Protein AF-A0A074VFG1-F1 (afdb_monomer_lite)

Secondary structure (DSSP, 8-state):
---HHHHHHHS-SSPPPPSS---S--TT-EEEEEE-S---HHHHHHHHHHHT-STTSTT-EEEPTT-TT--HHHHHHHHHHHHTT-TTEEEEEEEEE-SS-TTEEEEEEEEEEPTTSSEEEEEEEEETTTHHHHHHHHHHTSS-HHHHHHHHHHHH-PPPTTT-TTT-SS-TTSPPPS----PEEEEEE-SS-THHHHHHHSTTGGGS-GGG--EE---B-TTSS-HHHHHHHHHHHHHHH-TTEEEEEEEEE--SSTTSTTSEEEEEEES-HHHHHHTS--S-SHHHHHHHHT---EEEEEEEE-GGGHHHHHHHHHHHTTTTTS--------HHHHHHHHHHHHHTT------

Sequence (355 aa):
MTISTEYENTLPLRAPKPRYTLIGPKRGVRYQVYPLIELTQRESDDLLERLHQDDFAPDACHVANHFQGRTLREAFDHHVRVRDGDKTIHPDFFVALEQESSESVLVVYLKAQGSDGESVVGVSRCAIDEANLMGANLDVGNISWIEYKEAEQEKFGSESPYTNKRYFSRDPREPKDTDSHTSVYAWFSIVSRPLRFISILEPGWARLPQDERRFVQPANVERFDDPWSEIRSLFPRICQVNKAVHRMILLVAEKEDVDADQGMSIHRVLWDAEKELSNVPNNSDQTQQQAVRAIMPELKFLEWTRTSEALKRLDELQSLGKDDLSQGVDTGLDGREVLELVQAMIQRRGGPEPT

Structure (mmCIF, N/CA/C/O backbone):
data_AF-A0A074VFG1-F1
#
_entry.id   AF-A0A074VFG1-F1
#
loop_
_atom_site.group_PDB
_atom_site.id
_atom_site.type_symbol
_atom_site.label_atom_id
_atom_site.label_alt_id
_atom_site.label_comp_id
_atom_site.label_asym_id
_atom_site.label_entity_id
_atom_site.label_seq_id
_atom_site.pdbx_PDB_ins_code
_atom_site.Cartn_x
_atom_site.Cartn_y
_atom_site.Cartn_z
_atom_site.occupancy
_atom_site.B_iso_or_equiv
_atom_site.auth_seq_id
_atom_site.auth_comp_id
_atom_site.auth_asym_id
_atom_site.auth_atom_id
_atom_site.pdbx_PDB_model_num
ATOM 1 N N . MET A 1 1 ? -3.418 15.037 20.482 1.00 50.62 1 MET A N 1
ATOM 2 C CA . MET A 1 1 ? -3.789 14.079 19.426 1.00 50.62 1 MET A CA 1
ATOM 3 C C . MET A 1 1 ? -2.880 12.880 19.598 1.00 50.62 1 MET A C 1
ATOM 5 O O . MET A 1 1 ? -1.673 13.073 19.662 1.00 50.62 1 MET A O 1
ATOM 9 N N . THR A 1 2 ? -3.447 11.698 19.800 1.00 58.44 2 THR A N 1
ATOM 10 C CA . THR A 1 2 ? -2.678 10.470 20.036 1.00 58.44 2 THR A CA 1
ATOM 11 C C . THR A 1 2 ? -2.084 9.985 18.715 1.00 58.44 2 THR A C 1
ATOM 13 O O . THR A 1 2 ? -2.823 9.775 17.747 1.00 58.44 2 THR A O 1
ATOM 16 N N . ILE A 1 3 ? -0.758 9.845 18.656 1.00 73.69 3 ILE A N 1
ATOM 17 C CA . ILE A 1 3 ? -0.050 9.379 17.455 1.00 73.69 3 ILE A CA 1
ATOM 18 C C . ILE A 1 3 ? -0.318 7.885 17.230 1.00 73.69 3 ILE A C 1
ATOM 20 O O . ILE A 1 3 ? -0.430 7.119 18.187 1.00 73.69 3 ILE A O 1
ATOM 24 N N . SER A 1 4 ? -0.416 7.442 15.973 1.00 79.31 4 SER A N 1
ATOM 25 C CA . SER A 1 4 ? -0.718 6.037 15.639 1.00 79.31 4 SER A CA 1
ATOM 26 C C . SER A 1 4 ? 0.249 5.032 16.258 1.00 79.31 4 SER A C 1
ATOM 28 O O . SER A 1 4 ? -0.174 3.933 16.602 1.00 79.31 4 SER A O 1
ATOM 30 N N . THR A 1 5 ? 1.508 5.411 16.488 1.00 82.06 5 THR A N 1
ATOM 31 C CA . THR A 1 5 ? 2.512 4.578 17.166 1.00 82.06 5 THR A CA 1
ATOM 32 C C . THR A 1 5 ? 2.053 4.110 18.554 1.00 82.06 5 THR A C 1
ATOM 34 O O . THR A 1 5 ? 2.329 2.978 18.951 1.00 82.06 5 THR A O 1
ATOM 37 N N . GLU A 1 6 ? 1.307 4.929 19.302 1.00 85.44 6 GLU A N 1
ATOM 38 C CA . GLU A 1 6 ? 0.763 4.512 20.602 1.00 85.44 6 GLU A CA 1
ATOM 39 C C . GLU A 1 6 ? -0.261 3.380 20.441 1.00 85.44 6 GLU A C 1
ATOM 41 O O . GLU A 1 6 ? -0.209 2.396 21.179 1.00 85.44 6 GLU A O 1
ATOM 46 N N . TYR A 1 7 ? -1.116 3.454 19.416 1.00 89.31 7 TYR A N 1
ATOM 47 C CA . TYR A 1 7 ? -2.047 2.379 19.063 1.00 89.31 7 TYR A CA 1
ATOM 48 C C . TYR A 1 7 ? -1.334 1.126 18.584 1.00 89.31 7 TYR A C 1
ATOM 50 O O . TYR A 1 7 ? -1.664 0.027 19.036 1.00 89.31 7 TYR A O 1
ATOM 58 N N . GLU A 1 8 ? -0.334 1.281 17.717 1.00 89.25 8 GLU A N 1
ATOM 59 C CA . GLU A 1 8 ? 0.511 0.186 17.243 1.00 89.25 8 GLU A CA 1
ATOM 60 C C . GLU A 1 8 ? 1.083 -0.613 18.422 1.00 89.25 8 GLU A C 1
ATOM 62 O O . GLU A 1 8 ? 1.073 -1.847 18.397 1.00 89.25 8 GLU A O 1
ATOM 67 N N . ASN A 1 9 ? 1.542 0.068 19.474 1.00 88.69 9 ASN A N 1
ATOM 68 C CA . ASN A 1 9 ? 2.130 -0.558 20.660 1.00 88.69 9 ASN A CA 1
ATOM 69 C C . ASN A 1 9 ? 1.124 -1.351 21.515 1.00 88.69 9 ASN A C 1
ATOM 71 O O . ASN A 1 9 ? 1.536 -2.206 22.299 1.00 88.69 9 ASN A O 1
ATOM 75 N N . THR A 1 10 ? -0.185 -1.128 21.351 1.00 92.44 10 THR A N 1
ATOM 76 C CA . THR A 1 10 ? -1.225 -1.946 22.010 1.00 92.44 10 THR A CA 1
ATOM 77 C C . THR A 1 10 ? -1.490 -3.275 21.294 1.00 92.44 10 THR A C 1
ATOM 79 O O . THR A 1 10 ? -2.049 -4.210 21.880 1.00 92.44 10 THR A O 1
ATOM 82 N N . LEU A 1 11 ? -1.086 -3.381 20.025 1.00 94.62 11 LEU A N 1
ATOM 83 C CA . LEU A 1 11 ? -1.321 -4.541 19.171 1.00 94.62 11 LEU A CA 1
ATOM 84 C C . LEU A 1 11 ? -0.104 -5.476 19.156 1.00 94.62 11 LEU A C 1
ATOM 86 O O . LEU A 1 11 ? 1.036 -5.009 19.239 1.00 94.62 11 LEU A O 1
ATOM 90 N N . PRO A 1 12 ? -0.300 -6.801 19.004 1.00 93.44 12 PRO A N 1
ATOM 91 C CA . PRO A 1 12 ? 0.827 -7.714 18.854 1.00 93.44 12 PRO A CA 1
ATOM 92 C C . PRO A 1 12 ? 1.651 -7.354 17.615 1.00 93.44 12 PRO A C 1
ATOM 94 O O . PRO A 1 12 ? 1.121 -6.868 16.616 1.00 93.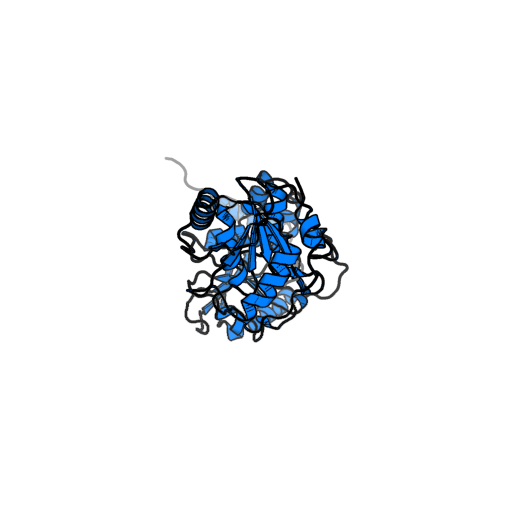44 12 PRO A O 1
ATOM 97 N N . LEU A 1 13 ? 2.955 -7.641 17.658 1.00 90.56 13 LEU A N 1
ATOM 98 C CA . LEU A 1 13 ? 3.839 -7.391 16.518 1.00 90.56 13 LEU A CA 1
ATOM 99 C C . LEU A 1 13 ? 3.350 -8.116 15.257 1.00 90.56 13 LEU A C 1
ATOM 101 O O . LEU A 1 13 ? 3.377 -7.540 14.176 1.00 90.56 13 LEU A O 1
ATOM 105 N N . ARG A 1 14 ? 2.868 -9.356 15.406 1.00 90.75 14 ARG A N 1
ATOM 106 C CA . ARG A 1 14 ? 2.406 -10.213 14.308 1.00 90.75 14 ARG A CA 1
ATOM 107 C C . ARG A 1 14 ? 0.967 -10.663 14.532 1.00 90.75 14 ARG A C 1
ATOM 109 O O . ARG A 1 14 ? 0.578 -10.986 15.656 1.00 90.75 14 ARG A O 1
ATOM 116 N N . ALA A 1 15 ? 0.200 -10.736 13.449 1.00 90.31 15 ALA A N 1
ATOM 117 C CA . ALA A 1 15 ? -1.120 -11.348 13.455 1.00 90.31 15 ALA A CA 1
ATOM 118 C C . ALA A 1 15 ? -1.026 -12.869 13.229 1.00 90.31 15 ALA A C 1
ATOM 120 O O . ALA A 1 15 ? -0.131 -13.336 12.519 1.00 90.31 15 ALA A O 1
ATOM 121 N N . PRO A 1 16 ? -1.966 -13.666 13.768 1.00 89.75 16 PRO A N 1
ATOM 122 C CA . PRO A 1 16 ? -2.122 -15.058 13.361 1.00 89.75 16 PRO A CA 1
ATOM 123 C C . PRO A 1 16 ? -2.377 -15.165 11.853 1.00 89.75 16 PRO A C 1
ATOM 125 O O . PRO A 1 16 ? -3.046 -14.304 11.275 1.00 89.75 16 PRO A O 1
ATOM 128 N N . LYS A 1 17 ? -1.887 -16.234 11.213 1.00 85.50 17 LYS A N 1
ATOM 129 C CA . LYS A 1 17 ? -2.174 -16.490 9.793 1.00 85.50 17 LYS A CA 1
ATOM 130 C C . LYS A 1 17 ? -3.679 -16.743 9.608 1.00 85.50 17 LYS A C 1
ATOM 132 O O . LYS A 1 17 ? -4.214 -17.584 10.333 1.00 85.50 17 LYS A O 1
ATOM 137 N N . PRO A 1 18 ? -4.358 -16.060 8.670 1.00 86.06 18 PRO A N 1
ATOM 138 C CA . PRO A 1 18 ? -5.778 -16.293 8.424 1.00 86.06 18 PRO A CA 1
ATOM 139 C C . PRO A 1 18 ? -6.007 -17.684 7.813 1.00 86.06 18 PRO A C 1
ATOM 141 O O . PRO A 1 18 ? -5.148 -18.216 7.101 1.00 86.06 18 PRO A O 1
ATOM 144 N N . ARG A 1 19 ? -7.183 -18.280 8.051 1.00 82.25 19 ARG A N 1
ATOM 145 C CA . ARG A 1 19 ? -7.549 -19.599 7.479 1.00 82.25 19 ARG A CA 1
ATOM 146 C C . ARG A 1 19 ? -7.723 -19.594 5.961 1.00 82.25 19 ARG A C 1
ATOM 148 O O . ARG A 1 19 ? -7.737 -20.655 5.338 1.00 82.25 19 ARG A O 1
ATOM 155 N N . TYR A 1 20 ? -7.888 -18.421 5.369 1.00 74.38 20 TYR A N 1
ATOM 156 C CA . TYR A 1 20 ? -7.932 -18.217 3.930 1.00 74.38 20 TYR A CA 1
ATOM 157 C C . TYR A 1 20 ? -7.109 -16.989 3.573 1.00 74.38 20 TYR A C 1
ATOM 159 O O . TYR A 1 20 ? -7.029 -16.029 4.331 1.00 74.38 20 TYR A O 1
ATOM 167 N N . THR A 1 21 ? -6.506 -17.026 2.393 1.00 67.44 21 THR A N 1
ATOM 168 C CA . THR A 1 21 ? -5.772 -15.890 1.844 1.00 67.44 21 THR A CA 1
ATOM 169 C C . THR A 1 21 ? -6.662 -15.182 0.836 1.00 67.44 21 THR A C 1
ATOM 171 O O . THR A 1 21 ? -7.285 -15.828 -0.018 1.00 67.44 21 THR A O 1
ATOM 174 N N . LEU A 1 22 ? -6.727 -13.858 0.927 1.00 64.19 22 LEU A N 1
ATOM 175 C CA . LEU A 1 22 ? -7.288 -13.048 -0.140 1.00 64.19 22 LEU A CA 1
ATOM 176 C C . LEU A 1 22 ? -6.200 -12.799 -1.195 1.00 64.19 22 LEU A C 1
ATOM 178 O O . LEU A 1 22 ? -5.039 -12.583 -0.860 1.00 64.19 22 LEU A O 1
ATOM 182 N N . ILE A 1 23 ? -6.564 -12.918 -2.472 1.00 57.47 23 ILE A N 1
ATOM 183 C CA . ILE A 1 23 ? -5.680 -12.617 -3.604 1.00 57.47 23 ILE A CA 1
ATOM 184 C C . ILE A 1 23 ? -6.407 -11.551 -4.410 1.00 57.47 23 ILE A C 1
ATOM 186 O O . ILE A 1 23 ? -7.367 -11.885 -5.112 1.00 57.47 23 ILE A O 1
ATOM 190 N N . GLY A 1 24 ? -5.967 -10.303 -4.259 1.00 51.03 24 GLY A N 1
ATOM 191 C CA . GLY A 1 24 ? -6.599 -9.132 -4.855 1.00 51.03 24 GLY A CA 1
ATOM 192 C C . GLY A 1 24 ? -8.005 -8.826 -4.308 1.00 51.03 24 GLY A C 1
ATOM 193 O O . GLY A 1 24 ? -8.587 -9.633 -3.574 1.00 51.03 24 GLY A O 1
ATOM 194 N N . PRO A 1 25 ? -8.584 -7.686 -4.716 1.00 59.81 25 PRO A N 1
ATOM 195 C CA . PRO A 1 25 ? -9.914 -7.271 -4.311 1.00 59.81 25 PRO A CA 1
ATOM 196 C C . PRO A 1 25 ? -10.942 -8.271 -4.842 1.00 59.81 25 PRO A C 1
ATOM 198 O O . PRO A 1 25 ? -10.952 -8.623 -6.026 1.00 59.81 25 PRO A O 1
ATOM 201 N N . LYS A 1 26 ? -11.827 -8.748 -3.963 1.00 64.94 26 LYS A N 1
ATOM 202 C CA . LYS A 1 26 ? -12.918 -9.657 -4.331 1.00 64.94 26 LYS A CA 1
ATOM 203 C C . LYS A 1 26 ? -14.264 -9.027 -4.035 1.00 64.94 26 LYS A C 1
ATOM 205 O O . LYS A 1 26 ? -14.523 -8.565 -2.928 1.00 64.94 26 LYS A O 1
ATOM 210 N N . ARG A 1 27 ? -15.162 -9.105 -5.018 1.00 67.25 27 ARG A N 1
ATOM 211 C CA . ARG A 1 27 ? -16.561 -8.710 -4.852 1.00 67.25 27 ARG A CA 1
ATOM 212 C C . ARG A 1 27 ? -17.191 -9.489 -3.691 1.00 67.25 27 ARG A C 1
ATOM 214 O O . ARG A 1 27 ? -17.067 -10.712 -3.636 1.00 67.25 27 ARG A O 1
ATOM 221 N N . GLY A 1 28 ? -17.872 -8.779 -2.792 1.00 73.69 28 GLY A N 1
ATOM 222 C CA . GLY A 1 28 ? -18.516 -9.358 -1.608 1.00 73.69 28 GLY A CA 1
ATOM 223 C C . GLY A 1 28 ? -17.608 -9.510 -0.382 1.00 73.69 28 GLY A C 1
ATOM 224 O O . GLY A 1 28 ? -18.066 -10.041 0.628 1.00 73.69 28 GLY A O 1
ATOM 225 N N . VAL A 1 29 ? -16.350 -9.058 -0.452 1.00 83.44 29 VAL A N 1
ATOM 226 C CA . VAL A 1 29 ? -15.502 -8.872 0.734 1.00 83.44 29 VAL A CA 1
ATOM 227 C C . VAL A 1 29 ? -15.745 -7.483 1.313 1.00 83.44 29 VAL A C 1
ATOM 229 O O . VAL A 1 29 ? -15.848 -6.506 0.579 1.00 83.44 29 VAL A O 1
ATOM 232 N N . ARG A 1 30 ? -15.851 -7.422 2.637 1.00 89.44 30 ARG A N 1
ATOM 233 C CA . ARG A 1 30 ? -16.232 -6.259 3.424 1.00 89.44 30 ARG A CA 1
ATOM 234 C C . ARG A 1 30 ? -15.096 -5.863 4.358 1.00 89.44 30 ARG A C 1
ATOM 236 O O . ARG A 1 30 ? -14.496 -6.722 5.012 1.00 89.44 30 ARG A O 1
ATOM 243 N N . TYR A 1 31 ? -14.833 -4.568 4.457 1.00 91.94 31 TYR A N 1
ATOM 244 C CA . TYR A 1 31 ? -13.942 -3.993 5.456 1.00 91.94 31 TYR A CA 1
ATOM 245 C C . TYR A 1 31 ? -14.750 -3.704 6.718 1.00 91.94 31 TYR A C 1
ATOM 247 O O . TYR A 1 31 ? -15.702 -2.924 6.694 1.00 91.94 31 TYR A O 1
ATOM 255 N N . GLN A 1 32 ? -14.388 -4.337 7.833 1.00 95.00 32 GLN A N 1
ATOM 256 C CA . GLN A 1 32 ? -15.065 -4.047 9.094 1.00 95.00 32 GLN A CA 1
ATOM 257 C C . GLN A 1 32 ? -14.626 -2.689 9.632 1.00 95.00 32 GLN A C 1
ATOM 259 O O . GLN A 1 32 ? -13.432 -2.404 9.697 1.00 95.00 32 GLN A O 1
ATOM 264 N N . VAL A 1 33 ? -15.604 -1.890 10.046 1.00 95.19 33 VAL A N 1
ATOM 265 C CA . VAL A 1 33 ? -15.421 -0.600 10.708 1.00 95.19 33 VAL A CA 1
ATOM 266 C C . VAL A 1 33 ? -15.784 -0.776 12.176 1.00 95.19 33 VAL A C 1
ATOM 268 O O . VAL A 1 33 ? -16.918 -1.119 12.505 1.00 95.19 33 VAL A O 1
ATOM 271 N N . TYR A 1 34 ? -14.824 -0.569 13.069 1.00 95.62 34 TYR A N 1
ATOM 272 C CA . TYR A 1 34 ? -15.008 -0.697 14.511 1.00 95.62 34 TYR A CA 1
ATOM 273 C C . TYR A 1 34 ? -15.089 0.691 15.158 1.00 95.62 34 TYR A C 1
ATOM 275 O O . TYR A 1 34 ? -14.049 1.321 15.362 1.00 95.62 34 TYR A O 1
ATOM 283 N N . PRO A 1 35 ? -16.292 1.190 15.488 1.00 93.62 35 PRO A N 1
ATOM 284 C CA . PRO A 1 35 ? -16.427 2.426 16.242 1.00 93.62 35 PRO A CA 1
ATOM 285 C C . PRO A 1 35 ? -16.032 2.166 17.693 1.00 93.62 35 PRO A C 1
ATOM 287 O O . PRO A 1 35 ? -16.737 1.457 18.404 1.00 93.62 35 PRO A O 1
ATOM 290 N N . LEU A 1 36 ? -14.883 2.696 18.113 1.00 93.00 36 LEU A N 1
ATOM 291 C CA . LEU A 1 36 ? -14.380 2.588 19.487 1.00 93.00 36 LEU A CA 1
ATOM 292 C C . LEU A 1 36 ? -14.975 3.674 20.394 1.00 93.00 36 LEU A C 1
ATOM 294 O O . LEU A 1 36 ? -14.932 3.554 21.615 1.00 93.00 36 LEU A O 1
ATOM 298 N N . ILE A 1 37 ? -15.570 4.705 19.795 1.00 90.31 37 ILE A N 1
ATOM 299 C CA . ILE A 1 37 ? -16.341 5.755 20.465 1.00 90.31 37 ILE A CA 1
ATOM 300 C C . ILE A 1 37 ? -17.844 5.490 20.361 1.00 90.31 37 ILE A C 1
ATOM 302 O O . ILE A 1 37 ? -18.291 4.714 19.513 1.00 90.31 37 ILE A O 1
ATOM 306 N N . GLU A 1 38 ? -18.627 6.135 21.224 1.00 89.06 38 GLU A N 1
ATOM 307 C CA . GLU A 1 38 ? -20.083 6.139 21.090 1.00 89.06 38 GLU A CA 1
ATOM 308 C C . GLU A 1 38 ? -20.490 6.910 19.830 1.00 89.06 38 GLU A C 1
ATOM 310 O O . GLU A 1 38 ? -20.013 8.013 19.584 1.00 89.06 38 GLU A O 1
ATOM 315 N N . LEU A 1 39 ? -21.362 6.300 19.030 1.00 87.62 39 LEU A N 1
ATOM 316 C CA . LEU A 1 39 ? -21.990 6.906 17.861 1.00 87.62 39 LEU A CA 1
ATOM 317 C C . LEU A 1 39 ? -23.499 6.711 17.968 1.00 87.62 39 LEU A C 1
ATOM 319 O O . LEU A 1 39 ? -23.983 5.605 18.245 1.00 87.62 39 LEU A O 1
ATOM 323 N N . THR A 1 40 ? -24.251 7.765 17.695 1.00 89.12 40 THR A N 1
ATOM 324 C CA . THR A 1 40 ? -25.671 7.663 17.369 1.00 89.12 40 THR A CA 1
ATOM 325 C C . THR A 1 40 ? -25.854 6.944 16.030 1.00 89.12 40 THR A C 1
ATOM 327 O O . THR A 1 40 ? -24.933 6.849 15.220 1.00 89.12 40 THR A O 1
ATOM 330 N N . GLN A 1 41 ? -27.069 6.455 15.760 1.00 89.00 41 GLN A N 1
ATOM 331 C CA . GLN A 1 41 ? -27.372 5.834 14.465 1.00 89.00 41 GLN A CA 1
ATOM 332 C C . GLN A 1 41 ? -27.072 6.787 13.301 1.00 89.00 41 GLN A C 1
ATOM 334 O O . GLN A 1 41 ? -26.464 6.379 12.322 1.00 89.00 41 GLN A O 1
ATOM 339 N N . ARG A 1 42 ? -27.427 8.068 13.454 1.00 89.94 42 ARG A N 1
ATOM 340 C CA . ARG A 1 42 ? -27.163 9.094 12.446 1.00 89.94 42 ARG A CA 1
ATOM 341 C C . ARG A 1 42 ? -25.668 9.267 12.185 1.00 89.94 42 ARG A C 1
ATOM 343 O O . ARG A 1 42 ? -25.263 9.280 11.038 1.00 89.94 42 ARG A O 1
ATOM 350 N N . GLU A 1 43 ? -24.848 9.355 13.230 1.00 89.75 43 GLU A N 1
ATOM 351 C CA . GLU A 1 43 ? -23.393 9.490 13.061 1.00 89.75 43 GLU A CA 1
ATOM 352 C C . GLU A 1 43 ? -22.765 8.233 12.448 1.00 89.75 43 GLU A C 1
ATOM 354 O O . GLU A 1 43 ? -21.792 8.327 11.705 1.00 89.75 43 GLU A O 1
ATOM 359 N N . SER A 1 44 ? -23.324 7.051 12.728 1.00 89.50 44 SER A N 1
ATOM 360 C CA . SER A 1 44 ? -22.910 5.808 12.074 1.00 89.50 44 SER A CA 1
ATOM 361 C C . SER A 1 44 ? -23.263 5.791 10.584 1.00 89.50 44 SER A C 1
ATOM 363 O O . SER A 1 44 ? -22.471 5.284 9.789 1.00 89.50 44 SER A O 1
ATOM 365 N N . ASP A 1 45 ? -24.433 6.310 10.212 1.00 90.06 45 ASP A N 1
ATOM 366 C CA . ASP A 1 45 ? -24.871 6.409 8.817 1.00 90.06 45 ASP A CA 1
ATOM 367 C C . ASP A 1 45 ? -24.021 7.451 8.066 1.00 90.06 45 ASP A C 1
ATOM 369 O O . ASP A 1 45 ? -23.481 7.143 7.005 1.00 90.06 45 ASP A O 1
ATOM 373 N N . ASP A 1 46 ? -23.794 8.623 8.670 1.00 90.00 46 ASP A N 1
ATOM 374 C CA . ASP A 1 46 ? -22.939 9.690 8.130 1.00 90.00 46 ASP A CA 1
ATOM 375 C C . ASP A 1 46 ? -21.479 9.203 7.953 1.00 90.00 46 ASP A C 1
ATOM 377 O O . ASP A 1 46 ? -20.820 9.513 6.959 1.00 90.00 46 ASP A O 1
ATOM 381 N N . LEU A 1 47 ? -20.952 8.401 8.891 1.00 90.31 47 LEU A N 1
ATOM 382 C CA . LEU A 1 47 ? -19.625 7.782 8.770 1.00 90.31 47 LEU A CA 1
ATOM 383 C C . LEU A 1 47 ? -19.548 6.835 7.568 1.00 90.31 47 LEU A C 1
ATOM 385 O O . LEU A 1 47 ? -18.552 6.847 6.843 1.00 90.31 47 LEU A O 1
ATOM 389 N N . LEU A 1 48 ? -20.567 5.996 7.375 1.00 90.62 48 LEU A N 1
ATOM 390 C CA . LEU A 1 48 ? -20.617 5.066 6.249 1.00 90.62 48 LEU A CA 1
ATOM 391 C C . LEU A 1 48 ? -20.726 5.806 4.918 1.00 90.62 48 LEU A C 1
ATOM 393 O O . LEU A 1 48 ? -19.976 5.478 4.005 1.00 90.62 48 LEU A O 1
ATOM 397 N N . GLU A 1 49 ? -21.575 6.831 4.833 1.00 89.50 49 GLU A N 1
ATOM 398 C CA . GLU A 1 49 ? -21.706 7.664 3.634 1.00 89.50 49 GLU A CA 1
ATOM 399 C C . GLU A 1 49 ? -20.354 8.259 3.226 1.00 89.50 49 GLU A C 1
ATOM 401 O O . GLU A 1 49 ? -19.948 8.159 2.070 1.00 89.50 49 GLU A O 1
ATOM 406 N N . ARG A 1 50 ? -19.595 8.786 4.190 1.00 88.88 50 ARG A N 1
ATOM 407 C CA . ARG A 1 50 ? -18.257 9.338 3.934 1.00 88.88 50 ARG A CA 1
ATOM 408 C C . ARG A 1 50 ? -17.229 8.282 3.553 1.00 88.88 50 ARG A C 1
ATOM 410 O O . ARG A 1 50 ? -16.421 8.510 2.661 1.00 88.88 50 ARG A O 1
ATOM 417 N N . LEU A 1 51 ? -17.268 7.113 4.192 1.00 88.75 51 LEU A N 1
ATOM 418 C CA . LEU A 1 51 ? -16.439 5.969 3.805 1.00 88.75 51 LEU A CA 1
ATOM 419 C C . LEU A 1 51 ? -16.807 5.422 2.418 1.00 88.75 51 LEU A C 1
ATOM 421 O O . LEU A 1 51 ? -16.042 4.643 1.860 1.00 88.75 51 LEU A O 1
ATOM 425 N N . HIS A 1 52 ? -17.971 5.756 1.866 1.00 86.94 52 HIS A N 1
ATOM 426 C CA . HIS A 1 52 ? -18.434 5.303 0.551 1.00 86.94 52 HIS A CA 1
ATOM 427 C C . HIS A 1 52 ? -18.523 6.440 -0.470 1.00 86.94 52 HIS A C 1
ATOM 429 O O . HIS A 1 52 ? -19.120 6.253 -1.525 1.00 86.94 52 HIS A O 1
ATOM 435 N N . GLN A 1 53 ? -17.914 7.595 -0.186 1.00 77.62 53 GLN A N 1
ATOM 436 C CA . GLN A 1 53 ? -17.975 8.762 -1.066 1.00 77.62 53 GLN A CA 1
ATOM 437 C C . GLN A 1 53 ? -17.332 8.507 -2.446 1.00 77.62 53 GLN A C 1
ATOM 439 O O . GLN A 1 53 ? -17.711 9.151 -3.422 1.00 77.62 53 GLN A O 1
ATOM 444 N N . ASP A 1 54 ? -16.412 7.539 -2.537 1.00 64.12 54 ASP A N 1
ATOM 445 C CA . ASP A 1 54 ? -15.747 7.134 -3.778 1.00 64.12 54 ASP A CA 1
ATOM 446 C C . ASP A 1 54 ? -16.407 5.917 -4.460 1.00 64.12 54 ASP A C 1
ATOM 448 O O . ASP A 1 54 ? -16.642 4.873 -3.844 1.00 64.12 54 ASP A O 1
ATOM 452 N N . ASP A 1 55 ? -16.579 5.998 -5.786 1.00 56.44 55 ASP A N 1
ATOM 453 C CA . ASP A 1 55 ? -17.244 4.991 -6.642 1.00 56.44 55 ASP A CA 1
ATOM 454 C C . ASP A 1 55 ? -16.507 3.638 -6.763 1.00 56.44 55 ASP A C 1
ATOM 456 O O . ASP A 1 55 ? -17.003 2.690 -7.381 1.00 56.44 55 ASP A O 1
ATOM 460 N N . PHE A 1 56 ? -15.300 3.514 -6.212 1.00 53.41 56 PHE A N 1
ATOM 461 C CA . PHE A 1 56 ? -14.444 2.341 -6.419 1.00 53.41 56 PHE A CA 1
ATOM 462 C C . PHE A 1 56 ? -14.853 1.121 -5.590 1.00 53.41 56 PHE A C 1
ATOM 464 O O . PHE A 1 56 ? -14.571 -0.015 -5.985 1.00 53.41 56 PHE A O 1
ATOM 471 N N . ALA A 1 57 ? -15.489 1.335 -4.438 1.00 58.81 57 ALA A N 1
ATOM 472 C CA . ALA A 1 57 ? -15.847 0.267 -3.512 1.00 58.81 57 ALA A CA 1
ATOM 473 C C . ALA A 1 57 ? -17.175 0.556 -2.786 1.00 58.81 57 ALA A C 1
ATOM 475 O O . ALA A 1 57 ? -17.196 0.577 -1.548 1.00 58.81 57 ALA A O 1
ATOM 476 N N . PRO A 1 58 ? -18.283 0.766 -3.531 1.00 62.44 58 PRO A N 1
ATOM 477 C CA . PRO A 1 58 ? -19.588 0.980 -2.922 1.00 62.44 58 PRO A CA 1
ATOM 478 C C . PRO A 1 58 ? -19.918 -0.213 -2.022 1.00 62.44 58 PRO A C 1
ATOM 480 O O . PRO A 1 58 ? -19.704 -1.371 -2.397 1.00 62.44 58 PRO A O 1
ATOM 483 N N . ASP A 1 59 ? -20.378 0.080 -0.809 1.00 73.50 59 ASP A N 1
ATOM 484 C CA . ASP A 1 59 ? -20.748 -0.902 0.213 1.00 73.50 59 ASP A CA 1
ATOM 485 C C . ASP A 1 59 ? -19.598 -1.783 0.745 1.00 73.50 59 ASP A C 1
ATOM 487 O O . ASP A 1 59 ? -19.845 -2.816 1.366 1.00 73.50 59 ASP A O 1
ATOM 491 N N . ALA A 1 60 ? -18.320 -1.433 0.548 1.00 81.19 60 ALA A N 1
ATOM 492 C CA . ALA A 1 60 ? -17.228 -2.258 1.082 1.00 81.19 60 ALA A CA 1
ATOM 493 C C . ALA A 1 60 ? -17.119 -2.159 2.614 1.00 81.19 60 ALA A C 1
ATOM 495 O O . ALA A 1 60 ? -16.970 -3.171 3.300 1.00 81.19 60 ALA A O 1
ATOM 496 N N . CYS A 1 61 ? -17.233 -0.956 3.175 1.00 89.31 61 CYS A N 1
ATOM 497 C CA . CYS A 1 61 ? -17.168 -0.731 4.623 1.00 89.31 61 CYS A CA 1
ATOM 498 C C . CYS A 1 61 ? -18.471 -1.110 5.347 1.00 89.31 61 CYS A C 1
ATOM 500 O O . CYS A 1 61 ? -19.553 -0.753 4.893 1.00 89.31 61 CYS A O 1
ATOM 502 N N . HIS A 1 62 ? -18.365 -1.808 6.482 1.00 91.69 62 HIS A N 1
ATOM 503 C CA . HIS A 1 62 ? -19.501 -2.231 7.308 1.00 91.69 62 HIS A CA 1
ATOM 504 C C . HIS A 1 62 ? -19.224 -2.023 8.800 1.00 91.69 62 HIS A C 1
ATOM 506 O O . HIS A 1 62 ? -18.246 -2.549 9.338 1.00 91.69 62 HIS A O 1
ATOM 512 N N . VAL A 1 63 ? -20.116 -1.311 9.490 1.00 91.31 63 VAL A N 1
ATOM 513 C CA . VAL A 1 63 ? -19.983 -1.045 10.929 1.00 91.31 63 VAL A CA 1
ATOM 514 C C . VAL A 1 63 ? -20.225 -2.313 11.746 1.00 91.31 63 VAL A C 1
ATOM 516 O O . VAL A 1 63 ? -21.222 -3.018 11.588 1.00 91.31 63 VAL A O 1
ATOM 519 N N . ALA A 1 64 ? -19.284 -2.618 12.635 1.00 89.75 64 ALA A N 1
ATOM 520 C CA . ALA A 1 64 ? -19.408 -3.687 13.606 1.00 89.75 64 ALA A CA 1
ATOM 521 C C . ALA A 1 64 ? -20.249 -3.225 14.804 1.00 89.75 64 ALA A C 1
ATOM 523 O O . ALA A 1 64 ? -19.935 -2.237 15.467 1.00 89.75 64 ALA A O 1
ATOM 524 N N . ASN A 1 65 ? -21.289 -3.993 15.126 1.00 83.19 65 ASN A N 1
ATOM 525 C CA . ASN A 1 65 ? -22.144 -3.714 16.277 1.00 83.19 65 ASN A CA 1
ATOM 526 C C . ASN A 1 65 ? -21.389 -3.909 17.605 1.00 83.19 65 ASN A C 1
ATOM 528 O O . ASN A 1 65 ? -20.564 -4.814 17.739 1.00 83.19 65 ASN A O 1
ATOM 532 N N . HIS A 1 66 ? -21.750 -3.116 18.619 1.00 84.06 66 HIS A N 1
ATOM 533 C CA . HIS A 1 66 ? -21.313 -3.274 20.018 1.00 84.06 66 HIS A CA 1
ATOM 534 C C . HIS A 1 66 ? -19.798 -3.132 20.278 1.00 84.06 66 HIS A C 1
ATOM 536 O O . HIS A 1 66 ? -19.264 -3.773 21.192 1.00 84.06 66 HIS A O 1
ATOM 542 N N . PHE A 1 67 ? -19.117 -2.287 19.497 1.00 88.75 67 PHE A N 1
ATOM 543 C CA . PHE A 1 67 ? -17.697 -1.950 19.685 1.00 88.75 67 PHE A CA 1
ATOM 544 C C . PHE A 1 67 ? -17.428 -0.609 20.376 1.00 88.75 67 PHE A C 1
ATOM 546 O O . PHE A 1 67 ? -16.285 -0.340 20.739 1.00 88.75 67 PHE A O 1
ATOM 553 N N . GLN A 1 68 ? -18.478 0.171 20.632 1.00 87.75 68 GLN A N 1
ATOM 554 C CA . GLN A 1 68 ? -18.386 1.454 21.325 1.00 87.75 68 GLN A CA 1
ATOM 555 C C . GLN A 1 68 ? -17.803 1.267 22.733 1.00 87.75 68 GLN A C 1
ATOM 557 O O . GLN A 1 68 ? -18.174 0.329 23.445 1.00 87.75 68 GLN A O 1
ATOM 562 N N . GLY A 1 69 ? -16.864 2.132 23.116 1.00 86.31 69 GLY A N 1
ATOM 563 C CA . GLY A 1 69 ? -16.159 2.082 24.398 1.00 86.31 69 GLY A CA 1
ATOM 564 C C . GLY A 1 69 ? -15.094 0.985 24.511 1.00 86.31 69 GLY A C 1
ATOM 565 O O . GLY A 1 69 ? -14.499 0.834 25.578 1.00 86.31 69 GLY A O 1
ATOM 566 N N . ARG A 1 70 ? -14.843 0.207 23.448 1.00 92.62 70 ARG A N 1
ATOM 567 C CA . ARG A 1 70 ? -13.789 -0.818 23.433 1.00 92.62 70 ARG A CA 1
ATOM 568 C C . ARG A 1 70 ? -12.457 -0.260 22.957 1.00 92.62 70 ARG A C 1
ATOM 570 O O . ARG A 1 70 ? -12.377 0.741 22.257 1.00 92.62 70 ARG A O 1
ATOM 577 N N . THR A 1 71 ? -11.390 -0.964 23.294 1.00 93.81 71 THR A N 1
ATOM 578 C CA . THR A 1 71 ? -10.030 -0.651 22.854 1.00 93.81 71 THR A CA 1
ATOM 579 C C . THR A 1 71 ? -9.752 -1.158 21.435 1.00 93.81 71 THR A C 1
ATOM 581 O O . THR A 1 71 ? -10.355 -2.127 20.963 1.00 93.81 71 THR A O 1
ATOM 584 N N . LEU A 1 72 ? -8.748 -0.573 20.767 1.00 95.06 72 LEU A N 1
ATOM 585 C CA . LEU A 1 72 ? -8.271 -1.077 19.473 1.00 95.06 72 LEU A CA 1
ATOM 586 C C . LEU A 1 72 ? -7.780 -2.531 19.570 1.00 95.06 72 LEU A C 1
ATOM 588 O O . LEU A 1 72 ? -7.958 -3.317 18.640 1.00 95.06 72 LEU A O 1
ATOM 592 N N . ARG A 1 73 ? -7.206 -2.911 20.717 1.00 96.38 73 ARG A N 1
ATOM 593 C CA . ARG A 1 73 ? -6.777 -4.284 20.982 1.00 96.38 73 ARG A CA 1
ATOM 594 C C . ARG A 1 73 ? -7.948 -5.267 20.962 1.00 96.38 73 ARG A C 1
ATOM 596 O O . ARG A 1 73 ? -7.843 -6.326 20.347 1.00 96.38 73 ARG A O 1
ATOM 603 N N . GLU A 1 74 ? -9.070 -4.911 21.578 1.00 96.62 74 GLU A N 1
ATOM 604 C CA . GLU A 1 74 ? -10.277 -5.742 21.553 1.00 96.62 74 GLU A CA 1
ATOM 605 C C . GLU A 1 74 ? -10.885 -5.832 20.149 1.00 96.62 74 GLU A C 1
ATOM 607 O O . GLU A 1 74 ? -11.371 -6.897 19.763 1.00 96.62 74 GLU A O 1
ATOM 612 N N . ALA A 1 75 ? -10.831 -4.749 19.364 1.00 96.75 75 ALA A N 1
ATOM 613 C CA . ALA A 1 75 ? -11.229 -4.766 17.954 1.00 96.75 75 ALA A CA 1
ATOM 614 C C . ALA A 1 75 ? -10.346 -5.705 17.122 1.00 96.75 75 ALA A C 1
ATOM 616 O O . ALA A 1 75 ? -10.868 -6.516 16.355 1.00 96.75 75 ALA A O 1
ATOM 617 N N . PHE A 1 76 ? -9.028 -5.672 17.334 1.00 97.00 76 PHE A N 1
ATOM 618 C CA . PHE A 1 76 ? -8.082 -6.598 16.713 1.00 97.00 76 PHE A CA 1
ATOM 619 C C . PHE A 1 76 ? -8.389 -8.062 17.069 1.00 97.00 76 PHE A C 1
ATOM 621 O O . PHE A 1 76 ? -8.570 -8.885 16.168 1.00 97.00 76 PHE A O 1
ATOM 628 N N . ASP A 1 77 ? -8.494 -8.393 18.361 1.00 96.38 77 ASP A N 1
ATOM 629 C CA . ASP A 1 77 ? -8.730 -9.772 18.814 1.00 96.38 77 ASP A CA 1
ATOM 630 C C . ASP A 1 77 ? -10.073 -10.300 18.276 1.00 96.38 77 ASP A C 1
ATOM 632 O O . ASP A 1 77 ? -10.191 -11.455 17.850 1.00 96.38 77 ASP A O 1
ATOM 636 N N . HIS A 1 78 ? -11.088 -9.435 18.222 1.00 96.00 78 HIS A N 1
ATOM 637 C CA . HIS A 1 78 ? -12.369 -9.759 17.613 1.00 96.00 78 HIS A CA 1
ATOM 638 C C . HIS A 1 78 ? -12.263 -9.992 16.109 1.00 96.00 78 HIS A C 1
ATOM 640 O O . HIS A 1 78 ? -12.753 -11.018 15.638 1.00 96.00 78 HIS A O 1
ATOM 646 N N . HIS A 1 79 ? -11.632 -9.075 15.370 1.00 96.06 79 HIS A N 1
ATOM 647 C CA . HIS A 1 79 ? -11.459 -9.171 13.923 1.00 96.06 79 HIS A CA 1
ATOM 648 C C . HIS A 1 79 ? -10.765 -10.481 13.540 1.00 96.06 79 HIS A C 1
ATOM 650 O O . HIS A 1 79 ? -11.278 -11.219 12.700 1.00 96.06 79 HIS A O 1
ATOM 656 N N . VAL A 1 80 ? -9.670 -10.824 14.227 1.00 94.62 80 VAL A N 1
ATOM 657 C CA . VAL A 1 80 ? -8.936 -12.082 14.024 1.00 94.62 80 VAL A CA 1
ATOM 658 C C . VAL A 1 80 ? -9.833 -13.304 14.222 1.00 94.62 80 VAL A C 1
ATOM 660 O O . VAL A 1 80 ? -9.745 -14.261 13.454 1.00 94.62 80 VAL A O 1
ATOM 663 N N . ARG A 1 81 ? -10.717 -13.273 15.223 1.00 93.50 81 ARG A N 1
ATOM 664 C CA . ARG A 1 81 ? -11.646 -14.371 15.513 1.00 93.50 81 ARG A CA 1
ATOM 665 C C . ARG A 1 81 ? -12.760 -14.493 14.472 1.00 93.50 81 ARG A C 1
ATOM 667 O O . ARG A 1 81 ? -13.099 -15.610 14.090 1.00 93.50 81 ARG A O 1
ATOM 674 N N . VAL A 1 82 ? -13.370 -13.379 14.056 1.00 92.56 82 VAL A N 1
ATOM 675 C CA . VAL A 1 82 ? -14.546 -13.417 13.167 1.00 92.56 82 VAL A CA 1
ATOM 676 C C . VAL A 1 82 ? -14.179 -13.609 11.706 1.00 92.56 82 VAL A C 1
ATOM 678 O O . VAL A 1 82 ? -14.901 -14.330 11.019 1.00 92.56 82 VAL A O 1
ATOM 681 N N . ARG A 1 83 ? -13.046 -13.056 11.248 1.00 91.12 83 ARG A N 1
ATOM 682 C CA . ARG A 1 83 ? -12.603 -13.218 9.855 1.00 91.12 83 ARG A CA 1
ATOM 683 C C . ARG A 1 83 ? -12.495 -14.696 9.488 1.00 91.12 83 ARG A C 1
ATOM 685 O O . ARG A 1 83 ? -13.024 -15.115 8.477 1.00 91.12 83 ARG A O 1
ATOM 692 N N . ASP A 1 84 ? -11.953 -15.533 10.373 1.00 88.12 84 ASP A N 1
ATOM 693 C CA . ASP A 1 84 ? -11.766 -16.966 10.113 1.00 88.12 84 ASP A CA 1
ATOM 694 C C . ASP A 1 84 ? -13.081 -17.763 9.995 1.00 88.12 84 ASP A C 1
ATOM 696 O O . ASP A 1 84 ? -13.084 -18.864 9.432 1.00 88.12 84 ASP A O 1
ATOM 700 N N . GLY A 1 85 ? -14.181 -17.234 10.541 1.00 86.50 85 GLY A N 1
ATOM 701 C CA . GLY A 1 85 ? -15.521 -17.822 10.467 1.00 86.50 85 GLY A CA 1
ATOM 702 C C . GLY A 1 85 ? -16.395 -17.249 9.349 1.00 86.50 85 GLY A C 1
ATOM 703 O O . GLY A 1 85 ? -17.311 -17.933 8.895 1.00 86.50 85 GLY A O 1
ATOM 704 N N . ASP A 1 86 ? -16.102 -16.035 8.881 1.00 89.44 86 ASP A N 1
ATOM 705 C CA . ASP A 1 86 ? -16.859 -15.327 7.850 1.00 89.44 86 ASP A CA 1
ATOM 706 C C . ASP A 1 86 ? -15.931 -14.849 6.725 1.00 89.44 86 ASP A C 1
ATOM 708 O O . ASP A 1 86 ? -15.276 -13.813 6.814 1.00 89.44 86 ASP A O 1
ATOM 712 N N . LYS A 1 87 ? -15.939 -15.591 5.610 1.00 86.00 87 LYS A N 1
ATOM 713 C CA . LYS A 1 87 ? -15.123 -15.302 4.418 1.00 86.00 87 LYS A CA 1
ATOM 714 C C . LYS A 1 87 ? -15.499 -14.001 3.704 1.00 86.00 87 LYS A C 1
ATOM 716 O O . LYS A 1 87 ? -14.796 -13.613 2.772 1.00 86.00 87 LYS A O 1
ATOM 721 N N . THR A 1 88 ? -16.607 -13.367 4.084 1.00 88.62 88 THR A N 1
ATOM 722 C CA . THR A 1 88 ? -16.977 -12.043 3.577 1.00 88.62 88 THR A CA 1
ATOM 723 C C . THR A 1 88 ? -16.249 -10.929 4.317 1.00 88.62 88 THR A C 1
ATOM 725 O O . THR A 1 88 ? -16.293 -9.799 3.861 1.00 88.62 88 THR A O 1
ATOM 728 N N . ILE A 1 89 ? -15.566 -11.207 5.429 1.00 91.81 89 ILE A N 1
ATOM 729 C CA . ILE A 1 89 ? -14.746 -10.221 6.134 1.00 91.81 89 ILE A CA 1
ATOM 730 C C . ILE A 1 89 ? -13.345 -10.223 5.528 1.00 91.81 89 ILE A C 1
ATOM 732 O O . ILE A 1 89 ? -12.749 -11.279 5.286 1.00 91.81 89 ILE A O 1
ATOM 736 N N . HIS A 1 90 ? -12.803 -9.035 5.277 1.00 91.88 90 HIS A N 1
ATOM 737 C CA . HIS A 1 90 ? -11.437 -8.906 4.801 1.00 91.88 90 HIS A CA 1
ATOM 738 C C . HIS A 1 90 ? -10.458 -9.493 5.827 1.00 91.88 90 HIS A C 1
ATOM 740 O O . HIS A 1 90 ? -10.518 -9.109 6.994 1.00 91.88 90 HIS A O 1
ATOM 746 N N . PRO A 1 91 ? -9.561 -10.419 5.443 1.00 91.44 91 PRO A N 1
ATOM 747 C CA . PRO A 1 91 ? -8.745 -11.115 6.423 1.00 91.44 91 PRO A CA 1
ATOM 748 C C . PRO A 1 91 ? -7.658 -10.215 7.010 1.00 91.44 91 PRO A C 1
ATOM 750 O O . PRO A 1 91 ? -7.351 -10.337 8.186 1.00 91.44 91 PRO A O 1
ATOM 753 N N . ASP A 1 92 ? -7.080 -9.308 6.228 1.00 92.12 92 ASP A N 1
ATOM 754 C CA . ASP A 1 92 ? -5.857 -8.605 6.627 1.00 92.12 92 ASP A CA 1
ATOM 755 C C . ASP A 1 92 ? -6.050 -7.103 6.882 1.00 92.12 92 ASP A C 1
ATOM 757 O O . ASP A 1 92 ? -5.067 -6.402 7.085 1.00 92.12 92 ASP A O 1
ATOM 761 N N . PHE A 1 93 ? -7.287 -6.593 6.898 1.00 93.94 93 PHE A N 1
ATOM 762 C CA . PHE A 1 93 ? -7.562 -5.149 6.906 1.00 93.94 93 PHE A CA 1
ATOM 763 C C . PHE A 1 93 ? -8.858 -4.823 7.649 1.00 93.94 93 PHE A C 1
ATOM 765 O O . PHE A 1 93 ? -9.887 -5.466 7.419 1.00 93.94 93 PHE A O 1
ATOM 772 N N . PHE A 1 94 ? -8.828 -3.795 8.496 1.00 96.12 94 PHE A N 1
ATOM 773 C CA . PHE A 1 94 ? -10.027 -3.192 9.075 1.00 96.12 94 PHE A CA 1
ATOM 774 C C . PHE A 1 94 ? -9.819 -1.712 9.411 1.00 96.12 94 PHE A C 1
ATOM 776 O O . PHE A 1 94 ? -8.689 -1.236 9.521 1.00 96.12 94 PHE A O 1
ATOM 783 N N . VAL A 1 95 ? -10.926 -1.003 9.613 1.00 95.88 95 VAL A N 1
ATOM 784 C CA . VAL A 1 95 ? -10.966 0.413 9.994 1.00 95.88 95 VAL A CA 1
ATOM 785 C C . VAL A 1 95 ? -11.436 0.521 11.444 1.00 95.88 95 VAL A C 1
ATOM 787 O O . VAL A 1 95 ? -12.298 -0.240 11.884 1.00 95.88 95 VAL A O 1
ATOM 790 N N . ALA A 1 96 ? -10.883 1.454 12.206 1.00 95.19 96 ALA A N 1
ATOM 791 C CA . ALA A 1 96 ? -11.299 1.769 13.563 1.00 95.19 96 ALA A CA 1
ATOM 792 C C . ALA A 1 96 ? -11.480 3.282 13.726 1.00 95.19 96 ALA A C 1
ATOM 794 O O . ALA A 1 96 ? -10.631 4.068 13.308 1.00 95.19 96 ALA A O 1
ATOM 795 N N . LEU A 1 97 ? -12.574 3.688 14.364 1.00 92.38 97 LEU A N 1
ATOM 796 C CA . LEU A 1 97 ? -12.833 5.085 14.706 1.00 92.38 97 LEU A CA 1
ATOM 797 C C . LEU A 1 97 ? -12.543 5.275 16.195 1.00 92.38 97 LEU A C 1
ATOM 799 O O . LEU A 1 97 ? -13.238 4.708 17.032 1.00 92.38 97 LEU A O 1
ATOM 803 N N . GLU A 1 98 ? -11.491 6.021 16.518 1.00 83.94 98 GLU A N 1
ATOM 804 C CA . GLU A 1 98 ? -10.868 6.021 17.850 1.00 83.94 98 GLU A CA 1
ATOM 805 C C . GLU A 1 98 ? -11.012 7.346 18.623 1.00 83.94 98 GLU A C 1
ATOM 807 O O . GLU A 1 98 ? -10.857 7.355 19.838 1.00 83.94 98 GLU A O 1
ATOM 812 N N . GLN A 1 99 ? -11.397 8.442 17.966 1.00 73.88 99 GLN A N 1
ATOM 813 C CA . GLN A 1 99 ? -11.641 9.753 18.587 1.00 73.88 99 GLN A CA 1
ATOM 814 C C . GLN A 1 99 ? -12.854 10.428 17.945 1.00 73.88 99 GLN A C 1
ATOM 816 O O . GLN A 1 99 ? -13.173 10.130 16.798 1.00 73.88 99 GLN A O 1
ATOM 821 N N . GLU A 1 100 ? -13.442 11.422 18.621 1.00 62.94 100 GLU A N 1
ATOM 822 C CA . GLU A 1 100 ? -14.416 12.380 18.050 1.00 62.94 100 GLU A CA 1
ATOM 823 C C . GLU A 1 100 ? -13.798 13.295 16.964 1.00 62.94 100 GLU A C 1
ATOM 825 O O . GLU A 1 100 ? -14.295 14.382 16.674 1.00 62.94 100 GLU A O 1
ATOM 830 N N . SER A 1 101 ? -12.669 12.903 16.362 1.00 60.94 101 SER A N 1
ATOM 831 C CA . SER A 1 101 ? -12.147 13.608 15.201 1.00 60.94 101 SER A CA 1
ATOM 832 C C . SER A 1 101 ? -13.087 13.322 14.042 1.00 60.94 101 SER A C 1
ATOM 834 O O . SER A 1 101 ? -13.104 12.212 13.515 1.00 60.94 101 SER A O 1
ATOM 836 N N . SER A 1 102 ? -13.846 14.338 13.636 1.00 67.19 102 SER A N 1
ATOM 837 C CA . SER A 1 102 ? -14.786 14.219 12.528 1.00 67.19 102 SER A CA 1
ATOM 838 C C . SER A 1 102 ? -14.103 13.890 11.205 1.00 67.19 102 SER A C 1
ATOM 840 O O . SER A 1 102 ? -14.802 13.531 10.282 1.00 67.19 102 SER A O 1
ATOM 842 N N . GLU A 1 103 ? -12.778 13.986 11.070 1.00 83.44 103 GLU A N 1
ATOM 843 C CA . GLU A 1 103 ? -12.110 13.926 9.762 1.00 83.44 103 GLU A CA 1
ATOM 844 C C . GLU A 1 103 ? -11.171 12.733 9.569 1.00 83.44 103 GLU A C 1
ATOM 846 O O . GLU A 1 103 ? -10.648 12.557 8.471 1.00 83.44 103 GLU A O 1
ATOM 851 N N . SER A 1 104 ? -10.922 11.910 10.595 1.00 91.12 104 SER A N 1
ATOM 852 C CA . SER A 1 104 ? -9.921 10.840 10.489 1.00 91.12 104 SER A CA 1
ATOM 853 C C . SER A 1 104 ? -10.324 9.531 11.147 1.00 91.12 104 SER A C 1
ATOM 855 O O . SER A 1 104 ? -11.041 9.497 12.146 1.00 91.12 104 SER A O 1
ATOM 857 N N . VAL A 1 105 ? -9.783 8.443 10.610 1.00 93.50 105 VAL A N 1
ATOM 858 C CA . VAL A 1 105 ? -9.903 7.086 11.153 1.00 93.50 105 VAL A CA 1
ATOM 859 C C . VAL A 1 105 ? -8.530 6.442 11.266 1.00 93.50 105 VAL A C 1
ATOM 861 O O . VAL A 1 105 ? -7.556 6.881 10.652 1.00 93.50 105 VAL A O 1
ATOM 864 N N . LEU A 1 106 ? -8.456 5.385 12.069 1.00 94.81 106 LEU A N 1
ATOM 865 C CA . LEU A 1 106 ? -7.333 4.465 12.069 1.00 94.81 106 LEU A CA 1
ATOM 866 C C . LEU A 1 106 ? -7.621 3.320 11.103 1.00 94.81 106 LEU A C 1
ATOM 868 O O . LEU A 1 106 ? -8.693 2.720 11.113 1.00 94.81 106 LEU A O 1
ATOM 872 N N . VAL A 1 107 ? -6.624 2.966 10.318 1.00 95.25 107 VAL A N 1
ATOM 873 C CA . VAL A 1 107 ? -6.597 1.788 9.468 1.00 95.25 107 VAL A CA 1
ATOM 874 C C . VAL A 1 107 ? -5.598 0.807 10.056 1.00 95.25 107 VAL A C 1
ATOM 876 O O . VAL A 1 107 ? -4.460 1.169 10.357 1.00 95.25 107 VAL A O 1
ATOM 879 N N . VAL A 1 108 ? -6.023 -0.443 10.224 1.00 96.94 108 VAL A N 1
ATOM 880 C CA . VAL A 1 108 ? -5.178 -1.525 10.728 1.00 96.94 108 VAL A CA 1
ATOM 881 C C . VAL A 1 108 ? -4.949 -2.536 9.619 1.00 96.94 108 VAL A C 1
ATOM 883 O O . VAL A 1 108 ? -5.894 -3.147 9.115 1.00 96.94 108 VAL A O 1
ATOM 886 N N . TYR A 1 109 ? -3.680 -2.740 9.276 1.00 95.31 109 TYR A N 1
ATOM 887 C CA . TYR A 1 109 ? -3.255 -3.703 8.269 1.00 95.31 109 TYR A CA 1
ATOM 888 C C . TYR A 1 109 ? -2.419 -4.803 8.918 1.00 95.31 109 TYR A C 1
ATOM 890 O O . TYR A 1 109 ? -1.369 -4.560 9.507 1.00 95.31 109 TYR A O 1
ATOM 898 N N . LEU A 1 110 ? -2.890 -6.043 8.829 1.00 94.25 110 LEU A N 1
ATOM 899 C CA . LEU A 1 110 ? -2.324 -7.193 9.537 1.00 94.25 110 LEU A CA 1
ATOM 900 C C . LEU A 1 110 ? -1.155 -7.833 8.774 1.00 94.25 110 LEU A C 1
ATOM 902 O O . LEU A 1 110 ? -0.545 -8.786 9.262 1.00 94.25 110 LEU A O 1
ATOM 906 N N . LYS A 1 111 ? -0.858 -7.305 7.583 1.00 89.56 111 LYS A N 1
ATOM 907 C CA . LYS A 1 111 ? 0.176 -7.779 6.667 1.00 89.56 111 LYS A CA 1
ATOM 908 C C . LYS A 1 111 ? 1.116 -6.644 6.236 1.00 89.56 111 LYS A C 1
ATOM 910 O O . LYS A 1 111 ? 1.645 -6.647 5.124 1.00 89.56 111 LYS A O 1
ATOM 915 N N . ALA A 1 112 ? 1.313 -5.659 7.113 1.00 86.25 112 ALA A N 1
ATOM 916 C CA . ALA A 1 112 ? 2.285 -4.599 6.894 1.00 86.25 112 ALA A CA 1
ATOM 917 C C . ALA A 1 112 ? 3.695 -5.188 6.798 1.00 86.25 112 ALA A C 1
ATOM 919 O O . ALA A 1 112 ? 3.997 -6.238 7.366 1.00 86.25 112 ALA A O 1
ATOM 920 N N . GLN A 1 113 ? 4.560 -4.516 6.053 1.00 73.19 113 GLN A N 1
ATOM 921 C CA . GLN A 1 113 ? 5.923 -4.973 5.845 1.00 73.19 113 GLN A CA 1
ATOM 922 C C . GLN A 1 113 ? 6.783 -4.695 7.085 1.00 73.19 113 GLN A C 1
ATOM 924 O O . GLN A 1 113 ? 6.918 -3.539 7.481 1.00 73.19 113 GLN A O 1
ATOM 929 N N . GLY A 1 114 ? 7.348 -5.741 7.690 1.00 66.00 114 GLY A N 1
ATOM 930 C CA . GLY A 1 114 ? 8.249 -5.644 8.836 1.00 66.00 114 GLY A CA 1
ATOM 931 C C . GLY A 1 114 ? 9.725 -5.515 8.461 1.00 66.00 114 GLY A C 1
ATOM 932 O O . GLY A 1 114 ? 10.136 -5.783 7.329 1.00 66.00 114 GLY A O 1
ATOM 933 N N . SER A 1 115 ? 10.534 -5.144 9.455 1.00 65.06 115 SER A N 1
ATOM 934 C CA . SER A 1 115 ? 11.979 -4.913 9.310 1.00 65.06 115 SER A CA 1
ATOM 935 C C . SER A 1 115 ? 12.813 -6.171 9.053 1.00 65.06 115 SER A C 1
ATOM 937 O O . SER A 1 115 ? 13.935 -6.072 8.559 1.00 65.06 115 SER A O 1
ATOM 939 N N . ASP A 1 116 ? 12.273 -7.338 9.387 1.00 61.06 116 ASP A N 1
ATOM 940 C CA . ASP A 1 116 ? 12.854 -8.669 9.197 1.00 61.06 116 ASP A CA 1
ATOM 941 C C . ASP A 1 116 ? 12.320 -9.374 7.937 1.00 61.06 116 ASP A C 1
ATOM 943 O O . ASP A 1 116 ? 12.550 -10.565 7.756 1.00 61.06 116 ASP A O 1
ATOM 947 N N . GLY A 1 117 ? 11.583 -8.656 7.079 1.00 62.16 117 GLY A N 1
ATOM 948 C CA . GLY A 1 117 ? 10.925 -9.224 5.899 1.00 62.16 117 GLY A CA 1
ATOM 949 C C . GLY A 1 117 ? 9.648 -10.009 6.218 1.00 62.16 117 GLY A C 1
ATOM 950 O O . GLY A 1 117 ? 8.954 -10.443 5.296 1.00 62.16 117 GLY A O 1
ATOM 951 N N . GLU A 1 118 ? 9.294 -10.159 7.498 1.00 72.56 118 GLU A N 1
ATOM 952 C CA . GLU A 1 118 ? 8.054 -10.796 7.929 1.00 72.56 118 GLU A CA 1
ATOM 953 C C . GLU A 1 118 ? 6.903 -9.787 7.991 1.00 72.56 118 GLU A C 1
ATOM 955 O O . GLU A 1 118 ? 7.081 -8.575 8.120 1.00 72.56 118 GLU A O 1
ATOM 960 N N . SER A 1 119 ? 5.675 -10.298 7.909 1.00 83.56 119 SER A N 1
ATOM 961 C CA . SER A 1 119 ? 4.484 -9.467 8.059 1.00 83.56 119 SER A CA 1
ATOM 962 C C . SER A 1 119 ? 4.260 -9.063 9.517 1.00 83.56 119 SER A C 1
ATOM 964 O O . SER A 1 119 ? 4.205 -9.910 10.415 1.00 83.56 119 SER A O 1
ATOM 966 N N . VAL A 1 120 ? 4.057 -7.768 9.734 1.00 89.06 120 VAL A N 1
ATOM 967 C CA . VAL A 1 120 ? 3.719 -7.165 11.024 1.00 89.06 120 VAL A CA 1
ATOM 968 C C . VAL A 1 120 ? 2.321 -6.551 10.984 1.00 89.06 120 VAL A C 1
ATOM 970 O O . VAL A 1 120 ? 1.763 -6.281 9.922 1.00 89.06 120 VAL A O 1
ATOM 973 N N . VAL A 1 121 ? 1.737 -6.325 12.158 1.00 94.50 121 VAL A N 1
ATOM 974 C CA . VAL A 1 121 ? 0.513 -5.525 12.288 1.00 94.50 121 VAL A CA 1
ATOM 975 C C . VAL A 1 121 ? 0.903 -4.056 12.251 1.00 94.50 121 VAL A C 1
ATOM 977 O O . VAL A 1 121 ? 1.673 -3.630 13.107 1.00 94.50 121 VAL A O 1
ATOM 980 N N . GLY A 1 122 ? 0.384 -3.297 11.294 1.00 94.00 122 GLY A N 1
ATOM 981 C CA . GLY A 1 122 ? 0.560 -1.853 11.208 1.00 94.00 122 GLY A CA 1
ATOM 982 C C . GLY A 1 122 ? -0.727 -1.091 11.506 1.00 94.00 122 GLY A C 1
ATOM 983 O O . GLY A 1 122 ? -1.823 -1.595 11.251 1.00 94.00 122 GLY A O 1
ATOM 984 N N . VAL A 1 123 ? -0.588 0.124 12.039 1.00 95.12 123 VAL A N 1
ATOM 985 C CA . VAL A 1 123 ? -1.694 1.075 12.222 1.00 95.12 123 VAL A CA 1
ATOM 986 C C . VAL A 1 123 ? -1.329 2.390 11.545 1.00 95.12 123 VAL A C 1
ATOM 988 O O . VAL A 1 123 ? -0.215 2.882 11.707 1.00 95.12 123 VAL A O 1
ATOM 991 N N . SER A 1 124 ? -2.251 2.970 10.791 1.00 93.19 124 SER A N 1
ATOM 992 C CA . SER A 1 124 ? -2.063 4.281 10.175 1.00 93.19 124 SER A CA 1
ATOM 993 C C . SER A 1 124 ? -3.312 5.129 10.332 1.00 93.19 124 SER A C 1
ATOM 995 O O . SER A 1 124 ? -4.420 4.603 10.294 1.00 93.19 124 SER A O 1
ATOM 997 N N . ARG A 1 125 ? -3.146 6.430 10.550 1.00 92.75 125 ARG A N 1
ATOM 998 C CA . ARG A 1 125 ? -4.226 7.412 10.516 1.00 92.75 125 ARG A CA 1
ATOM 999 C C . ARG A 1 125 ? -4.366 7.981 9.105 1.00 92.75 125 ARG A C 1
ATOM 1001 O O . ARG A 1 125 ? -3.388 8.441 8.524 1.00 92.75 125 ARG A O 1
ATOM 1008 N N . CYS A 1 126 ? -5.587 7.992 8.586 1.00 90.88 126 CYS A N 1
ATOM 1009 C CA . CYS A 1 126 ? -5.918 8.600 7.299 1.00 90.88 126 CYS A CA 1
ATOM 1010 C C . CYS A 1 126 ? -7.219 9.405 7.393 1.00 90.88 126 CYS A C 1
ATOM 1012 O O . CYS A 1 126 ? -7.940 9.328 8.396 1.00 90.88 126 CYS A O 1
ATOM 1014 N N . ALA A 1 127 ? -7.512 10.181 6.350 1.00 89.38 127 ALA A N 1
ATOM 1015 C CA . ALA A 1 127 ? -8.816 10.812 6.205 1.00 89.38 127 ALA A CA 1
ATOM 1016 C C . ALA A 1 127 ? -9.910 9.745 6.004 1.00 89.38 127 ALA A C 1
ATOM 1018 O O . ALA A 1 127 ? -9.627 8.626 5.565 1.00 89.38 127 ALA A O 1
ATOM 1019 N N . ILE A 1 128 ? -11.150 10.063 6.385 1.00 89.62 128 ILE A N 1
ATOM 1020 C CA . ILE A 1 128 ? -12.269 9.103 6.331 1.00 89.62 128 ILE A CA 1
ATOM 1021 C C . ILE A 1 128 ? -12.555 8.650 4.897 1.00 89.62 128 ILE A C 1
ATOM 1023 O O . ILE A 1 128 ? -12.739 7.459 4.662 1.00 89.62 128 ILE A O 1
ATOM 1027 N N . ASP A 1 129 ? -12.554 9.583 3.954 1.00 85.19 129 ASP A N 1
ATOM 1028 C CA . ASP A 1 129 ? -12.794 9.342 2.529 1.00 85.19 129 ASP A CA 1
ATOM 1029 C C . ASP A 1 129 ? -11.705 8.477 1.871 1.00 85.19 129 ASP A C 1
ATOM 1031 O O . ASP A 1 129 ? -11.991 7.732 0.945 1.00 85.19 129 ASP A O 1
ATOM 1035 N N . GLU A 1 130 ? -10.476 8.477 2.394 1.00 85.00 130 GLU A N 1
ATOM 1036 C CA . GLU A 1 130 ? -9.371 7.668 1.856 1.00 85.00 130 GLU A CA 1
ATOM 1037 C C . GLU A 1 130 ? -9.367 6.208 2.357 1.00 85.00 130 GLU A C 1
ATOM 1039 O O . GLU A 1 130 ? -8.737 5.330 1.753 1.00 85.00 130 GLU A O 1
ATOM 1044 N N . ALA A 1 131 ? -10.036 5.921 3.479 1.00 89.00 131 ALA A N 1
ATOM 1045 C CA . ALA A 1 131 ? -9.868 4.664 4.213 1.00 89.00 131 ALA A CA 1
ATOM 1046 C C . ALA A 1 131 ? -10.402 3.430 3.464 1.00 89.00 131 ALA A C 1
ATOM 1048 O O . ALA A 1 131 ? -9.845 2.334 3.589 1.00 89.00 131 ALA A O 1
ATOM 1049 N N . ASN A 1 132 ? -11.466 3.587 2.675 1.00 83.94 132 ASN A N 1
ATOM 1050 C CA . ASN A 1 132 ? -12.075 2.501 1.899 1.00 83.94 132 ASN A CA 1
ATOM 1051 C C . ASN A 1 132 ? -11.171 2.014 0.745 1.00 83.94 132 ASN A C 1
ATOM 1053 O O . ASN A 1 132 ? -11.211 0.836 0.382 1.00 83.94 132 ASN A O 1
ATOM 1057 N N . LEU A 1 133 ? -10.319 2.886 0.198 1.00 81.12 133 LEU A N 1
ATOM 1058 C CA . LEU A 1 133 ? -9.416 2.581 -0.910 1.00 81.12 133 LEU A CA 1
ATOM 1059 C C . LEU A 1 133 ? -8.139 1.888 -0.439 1.00 81.12 133 LEU A C 1
ATOM 1061 O O . LEU A 1 133 ? -7.529 1.138 -1.207 1.00 81.12 133 LEU A O 1
ATOM 1065 N N . MET A 1 134 ? -7.724 2.115 0.812 1.00 85.62 134 MET A N 1
ATOM 1066 C CA . MET A 1 134 ? -6.465 1.579 1.337 1.00 85.62 134 MET A CA 1
ATOM 1067 C C . MET A 1 134 ? -6.407 0.054 1.262 1.00 85.62 134 MET A C 1
ATOM 1069 O O . MET A 1 134 ? -5.408 -0.488 0.791 1.00 85.62 134 MET A O 1
ATOM 1073 N N . GLY A 1 135 ? -7.478 -0.640 1.662 1.00 80.94 135 GLY A N 1
ATOM 1074 C CA . GLY A 1 135 ? -7.534 -2.105 1.618 1.00 80.94 135 GLY A CA 1
ATOM 1075 C C . GLY A 1 135 ? -7.318 -2.647 0.204 1.00 80.94 135 GLY A C 1
ATOM 1076 O O . GLY A 1 135 ? -6.436 -3.474 -0.017 1.00 80.94 135 GLY A O 1
ATOM 1077 N N . ALA A 1 136 ? -8.039 -2.093 -0.775 1.00 75.62 136 ALA A N 1
ATOM 1078 C CA . ALA A 1 136 ? -7.926 -2.506 -2.171 1.00 75.62 136 ALA A CA 1
ATOM 1079 C C . ALA A 1 136 ? -6.535 -2.206 -2.750 1.00 75.62 136 ALA A C 1
ATOM 1081 O O . ALA A 1 136 ? -5.961 -3.060 -3.425 1.00 75.62 136 ALA A O 1
ATOM 1082 N N . ASN A 1 137 ? -5.973 -1.025 -2.467 1.00 72.88 137 ASN A N 1
ATOM 1083 C CA . ASN A 1 137 ? -4.633 -0.650 -2.922 1.00 72.88 137 ASN A CA 1
ATOM 1084 C C . ASN A 1 137 ? -3.549 -1.561 -2.335 1.00 72.88 137 ASN A C 1
ATOM 1086 O O . ASN A 1 137 ? -2.634 -1.949 -3.062 1.00 72.88 137 ASN A O 1
ATOM 1090 N N . LEU A 1 138 ? -3.662 -1.932 -1.058 1.00 78.00 138 LEU A N 1
ATOM 1091 C CA . LEU A 1 138 ? -2.736 -2.855 -0.398 1.00 78.00 138 LEU A CA 1
ATOM 1092 C C . LEU A 1 138 ? -2.863 -4.281 -0.958 1.00 78.00 138 LEU A C 1
ATOM 1094 O O . LEU A 1 138 ? -1.847 -4.943 -1.174 1.00 78.00 138 LEU A O 1
ATOM 1098 N N . ASP A 1 139 ? -4.083 -4.733 -1.260 1.00 71.81 139 ASP A N 1
ATOM 1099 C CA . ASP A 1 139 ? -4.350 -6.058 -1.834 1.00 71.81 139 ASP A CA 1
ATOM 1100 C C . ASP A 1 139 ? -3.742 -6.257 -3.225 1.00 71.81 139 ASP A C 1
ATOM 1102 O O . ASP A 1 139 ? -3.282 -7.357 -3.549 1.00 71.81 139 ASP A O 1
ATOM 1106 N N . VAL A 1 140 ? -3.765 -5.216 -4.066 1.00 60.41 140 VAL A N 1
ATOM 1107 C CA . VAL A 1 140 ? -3.161 -5.257 -5.410 1.00 60.41 140 VAL A CA 1
ATOM 1108 C C . VAL A 1 140 ? -1.717 -4.762 -5.442 1.00 60.41 140 VAL A C 1
ATOM 1110 O O . VAL A 1 140 ? -1.103 -4.793 -6.504 1.00 60.41 140 VAL A O 1
ATOM 1113 N N . GLY A 1 141 ? -1.182 -4.288 -4.314 1.00 57.25 141 GLY A N 1
ATOM 1114 C CA . GLY A 1 141 ? 0.146 -3.676 -4.256 1.00 57.25 141 GLY A CA 1
ATOM 1115 C C . GLY A 1 141 ? 0.264 -2.386 -5.075 1.00 57.25 141 GLY A C 1
ATOM 1116 O O . GLY A 1 141 ? 1.329 -2.108 -5.608 1.00 57.25 141 GLY A O 1
ATOM 1117 N N . ASN A 1 142 ? -0.822 -1.619 -5.210 1.00 55.09 142 ASN A N 1
ATOM 1118 C CA . ASN A 1 142 ? -0.828 -0.339 -5.925 1.00 55.09 142 ASN A CA 1
ATOM 1119 C C . ASN A 1 142 ? -0.204 0.796 -5.100 1.00 55.09 142 ASN A C 1
ATOM 1121 O O . ASN A 1 142 ? 0.336 1.731 -5.674 1.00 55.09 142 ASN A O 1
ATOM 1125 N N . ILE A 1 143 ? -0.309 0.724 -3.769 1.00 65.25 143 ILE A N 1
ATOM 1126 C CA . ILE A 1 143 ? 0.367 1.623 -2.825 1.00 65.25 143 ILE A CA 1
ATOM 1127 C C . ILE A 1 143 ? 0.928 0.758 -1.700 1.00 65.25 143 ILE A C 1
ATOM 1129 O O . ILE A 1 143 ? 0.236 -0.123 -1.178 1.00 65.25 143 ILE A O 1
ATOM 1133 N N . SER A 1 144 ? 2.186 0.981 -1.331 1.00 72.56 144 SER A N 1
ATOM 1134 C CA . SER A 1 144 ? 2.818 0.254 -0.232 1.00 72.56 144 SER A CA 1
ATOM 1135 C C . SER A 1 144 ? 2.334 0.747 1.137 1.00 72.56 144 SER A C 1
ATOM 1137 O O . SER A 1 144 ? 1.925 1.893 1.311 1.00 72.56 144 SER A O 1
ATOM 1139 N N . TRP A 1 145 ? 2.435 -0.107 2.162 1.00 83.56 145 TRP A N 1
ATOM 1140 C CA . TRP A 1 145 ? 2.140 0.307 3.541 1.00 83.56 145 TRP A CA 1
ATOM 1141 C C . TRP A 1 145 ? 2.991 1.509 3.985 1.00 83.56 145 TRP A C 1
ATOM 1143 O O . TRP A 1 145 ? 2.519 2.373 4.718 1.00 83.56 145 TRP A O 1
ATOM 1153 N N . ILE A 1 146 ? 4.238 1.584 3.514 1.00 79.75 146 ILE A N 1
ATOM 1154 C CA . ILE A 1 146 ? 5.166 2.660 3.868 1.00 79.75 146 ILE A CA 1
ATOM 1155 C C . ILE A 1 146 ? 4.731 3.993 3.276 1.00 79.75 146 ILE A C 1
ATOM 1157 O O . ILE A 1 146 ? 4.737 4.982 3.998 1.00 79.75 146 ILE A O 1
ATOM 1161 N N . GLU A 1 147 ? 4.273 4.023 2.025 1.00 73.62 147 GLU A N 1
ATOM 1162 C CA . GLU A 1 147 ? 3.739 5.248 1.417 1.00 73.62 147 GLU A CA 1
ATOM 1163 C C . GLU A 1 147 ? 2.520 5.787 2.174 1.00 73.62 147 GLU A C 1
ATOM 1165 O O . GLU A 1 147 ? 2.372 6.998 2.324 1.00 73.62 147 GLU A O 1
ATOM 1170 N N . TYR A 1 148 ? 1.676 4.910 2.723 1.00 83.44 148 TYR A N 1
ATOM 1171 C CA . TYR A 1 148 ? 0.583 5.346 3.593 1.00 83.44 148 TYR A CA 1
ATOM 1172 C C . TYR A 1 148 ? 1.071 5.932 4.918 1.00 83.44 148 TYR A C 1
ATOM 1174 O O . TYR A 1 148 ? 0.535 6.939 5.376 1.00 83.44 148 TYR A O 1
ATOM 1182 N N . LYS A 1 149 ? 2.123 5.363 5.513 1.00 83.88 149 LYS A N 1
ATOM 1183 C CA . LYS A 1 149 ? 2.751 5.937 6.710 1.00 83.88 149 LYS A CA 1
ATOM 1184 C C . LYS A 1 149 ? 3.466 7.263 6.424 1.00 83.88 149 LYS A C 1
ATOM 1186 O O . LYS A 1 149 ? 3.501 8.117 7.303 1.00 83.88 149 LYS A O 1
ATOM 1191 N N . GLU A 1 150 ? 4.015 7.459 5.224 1.00 79.56 150 GLU A N 1
ATOM 1192 C CA . GLU A 1 150 ? 4.543 8.761 4.788 1.00 79.56 150 GLU A CA 1
ATOM 1193 C C . GLU A 1 150 ? 3.421 9.800 4.682 1.00 79.56 150 GLU A C 1
ATOM 1195 O O . GLU A 1 150 ? 3.541 10.890 5.237 1.00 79.56 150 GLU A O 1
ATOM 1200 N N . ALA A 1 151 ? 2.306 9.444 4.035 1.00 80.19 151 ALA A N 1
ATOM 1201 C CA . ALA A 1 151 ? 1.141 10.322 3.922 1.00 80.19 151 ALA A CA 1
ATOM 1202 C C . ALA A 1 151 ? 0.551 10.671 5.299 1.00 80.19 151 ALA A C 1
ATOM 1204 O O . ALA A 1 151 ? 0.138 11.806 5.540 1.00 80.19 151 ALA A O 1
ATOM 1205 N N . GLU A 1 152 ? 0.547 9.717 6.229 1.00 87.44 152 GLU A N 1
ATOM 1206 C CA . GLU A 1 152 ? 0.162 9.961 7.615 1.00 87.44 152 GLU A CA 1
ATOM 1207 C C . GLU A 1 152 ? 1.117 10.929 8.322 1.00 87.44 152 GLU A C 1
ATOM 1209 O O . GLU A 1 152 ? 0.661 11.859 8.990 1.00 87.44 152 GLU A O 1
ATOM 1214 N N . GLN A 1 153 ? 2.431 10.729 8.185 1.00 83.69 153 GLN A N 1
ATOM 1215 C CA . GLN A 1 153 ? 3.433 11.623 8.763 1.00 83.69 153 GLN A CA 1
ATOM 1216 C C . GLN A 1 153 ? 3.220 13.058 8.279 1.00 83.69 153 GLN A C 1
ATOM 1218 O O . GLN A 1 153 ? 3.259 13.993 9.076 1.00 83.69 153 GLN A O 1
ATOM 1223 N N . GLU A 1 154 ? 2.964 13.221 6.988 1.00 78.31 154 GLU A N 1
ATOM 1224 C CA . GLU A 1 154 ? 2.755 14.514 6.349 1.00 78.31 154 GLU A CA 1
ATOM 1225 C C . GLU A 1 154 ? 1.463 15.201 6.814 1.00 78.31 154 GLU A C 1
ATOM 1227 O O . GLU A 1 154 ? 1.484 16.370 7.196 1.00 78.31 154 GLU A O 1
ATOM 1232 N N . LYS A 1 155 ? 0.336 14.478 6.815 1.00 83.56 155 LYS A N 1
ATOM 1233 C CA . LYS A 1 155 ? -0.987 15.052 7.111 1.00 83.56 155 LYS A CA 1
ATOM 1234 C C . LYS A 1 155 ? -1.292 15.151 8.607 1.00 83.56 155 LYS A C 1
ATOM 1236 O O . LYS A 1 155 ? -1.998 16.062 9.031 1.00 83.56 155 LYS A O 1
ATOM 1241 N N . PHE A 1 156 ? -0.790 14.210 9.403 1.00 84.31 156 PHE A N 1
ATOM 1242 C CA . PHE A 1 156 ? -1.141 14.045 10.819 1.00 84.31 156 PHE A CA 1
ATOM 1243 C C . PHE A 1 156 ? 0.063 14.142 11.767 1.00 84.31 156 PHE A C 1
ATOM 1245 O O . PHE A 1 156 ? -0.116 14.029 12.981 1.00 84.31 156 PHE A O 1
ATOM 1252 N N . GLY A 1 157 ? 1.278 14.367 11.255 1.00 82.69 157 GLY A N 1
ATOM 1253 C CA . GLY A 1 157 ? 2.472 14.588 12.077 1.00 82.69 157 GLY A CA 1
ATOM 1254 C C . GLY A 1 157 ? 2.953 13.349 12.838 1.00 82.69 157 GLY A C 1
ATOM 1255 O O . GLY A 1 157 ? 3.491 13.485 13.937 1.00 82.69 157 GLY A O 1
ATOM 1256 N N . SER A 1 158 ? 2.726 12.141 12.308 1.00 82.38 158 SER A N 1
ATOM 1257 C CA . SER A 1 158 ? 3.199 10.898 12.936 1.00 82.38 158 SER A CA 1
ATOM 1258 C C . SER A 1 158 ? 4.726 10.753 12.902 1.00 82.38 158 SER A C 1
ATOM 1260 O O . SER A 1 158 ? 5.441 11.496 12.231 1.00 82.38 158 SER A O 1
ATOM 1262 N N . GLU A 1 159 ? 5.245 9.748 13.610 1.00 82.31 159 GLU A N 1
ATOM 1263 C CA . GLU A 1 159 ? 6.651 9.361 13.483 1.00 82.31 159 GLU A CA 1
ATOM 1264 C C . GLU A 1 159 ? 6.970 8.920 12.044 1.00 82.31 159 GLU A C 1
ATOM 1266 O O . GLU A 1 159 ? 6.132 8.321 11.364 1.00 82.31 159 GLU A O 1
ATOM 1271 N N . SER A 1 160 ? 8.200 9.195 11.601 1.00 79.94 160 SER A N 1
ATOM 1272 C CA . SER A 1 160 ? 8.727 8.702 10.330 1.00 79.94 160 SER A CA 1
ATOM 1273 C C . SER A 1 160 ? 8.650 7.169 10.274 1.00 79.94 160 SER A C 1
ATOM 1275 O O . SER A 1 160 ? 9.207 6.501 11.153 1.00 79.94 160 SER A O 1
ATOM 1277 N N . PRO A 1 161 ? 8.039 6.569 9.232 1.00 72.50 161 PRO A N 1
ATOM 1278 C CA . PRO A 1 161 ? 7.977 5.112 9.115 1.00 72.50 161 PRO A CA 1
ATOM 1279 C C . PRO A 1 161 ? 9.356 4.459 9.085 1.00 72.50 161 PRO A C 1
ATOM 1281 O O . PRO A 1 161 ? 9.514 3.332 9.541 1.00 72.50 161 PRO A O 1
ATOM 1284 N N . TYR A 1 162 ? 10.357 5.176 8.586 1.00 73.25 162 TYR A N 1
ATOM 1285 C CA . TYR A 1 162 ? 11.711 4.673 8.393 1.00 73.25 162 TYR A CA 1
ATOM 1286 C C . TYR A 1 162 ? 12.563 4.634 9.664 1.00 73.25 162 TYR A C 1
ATOM 1288 O O . TYR A 1 162 ? 13.567 3.931 9.705 1.00 73.25 162 TYR A O 1
ATOM 1296 N N . THR A 1 163 ? 12.174 5.367 10.709 1.00 72.44 163 THR A N 1
ATOM 1297 C CA . THR A 1 163 ? 12.817 5.277 12.032 1.00 72.44 163 THR A CA 1
ATOM 1298 C C . THR A 1 163 ? 12.079 4.314 12.958 1.00 72.44 163 THR A C 1
ATOM 1300 O O . THR A 1 163 ? 12.619 3.900 13.986 1.00 72.44 163 THR A O 1
ATOM 1303 N N . ASN A 1 164 ? 10.861 3.915 12.583 1.00 76.81 164 ASN A N 1
ATOM 1304 C CA . ASN A 1 164 ? 10.054 2.980 13.343 1.00 76.81 164 ASN A CA 1
ATOM 1305 C C . ASN A 1 164 ? 10.595 1.548 13.178 1.00 76.81 164 ASN A C 1
ATOM 1307 O O . ASN A 1 164 ? 10.444 0.909 12.134 1.00 76.81 164 ASN A O 1
ATOM 1311 N N . LYS A 1 165 ? 11.160 1.016 14.271 1.00 76.56 165 LYS A N 1
ATOM 1312 C CA . LYS A 1 165 ? 11.764 -0.330 14.359 1.00 76.56 165 LYS A CA 1
ATOM 1313 C C . LYS A 1 165 ? 10.839 -1.470 13.932 1.00 76.56 165 LYS A C 1
ATOM 1315 O O . LYS A 1 165 ? 11.323 -2.544 13.562 1.00 76.56 165 LYS A O 1
ATOM 1320 N N . ARG A 1 166 ? 9.522 -1.249 13.988 1.00 81.94 166 ARG A N 1
ATOM 1321 C CA . ARG A 1 166 ? 8.505 -2.207 13.545 1.00 81.94 166 ARG A CA 1
ATOM 1322 C C . ARG A 1 166 ? 8.602 -2.477 12.048 1.00 81.94 166 ARG A C 1
ATOM 1324 O O . ARG A 1 166 ? 8.509 -3.630 11.637 1.00 81.94 166 ARG A O 1
ATOM 1331 N N . TYR A 1 167 ? 8.813 -1.424 11.266 1.00 78.31 167 TYR A N 1
ATOM 1332 C CA . TYR A 1 167 ? 8.845 -1.476 9.807 1.00 78.31 167 TYR A CA 1
ATOM 1333 C C . TYR A 1 167 ? 10.275 -1.525 9.272 1.00 78.31 167 TYR A C 1
ATOM 1335 O O . TYR A 1 167 ? 10.539 -2.222 8.298 1.00 78.31 167 TYR A O 1
ATOM 1343 N N . PHE A 1 168 ? 11.218 -0.857 9.944 1.00 65.75 168 PHE A N 1
ATOM 1344 C CA 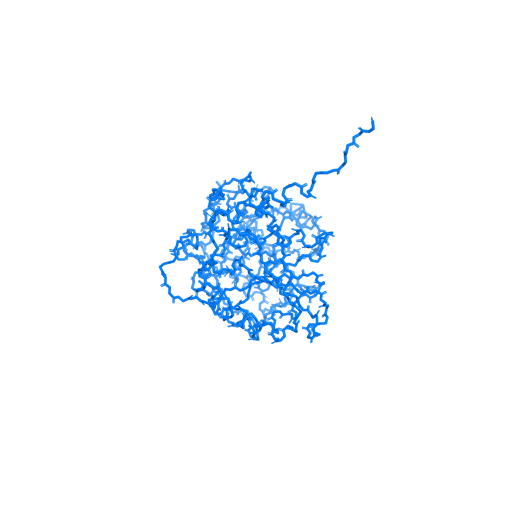. PHE A 1 168 ? 12.619 -0.811 9.535 1.00 65.75 168 PHE A CA 1
ATOM 1345 C C . PHE A 1 168 ? 13.575 -0.814 10.731 1.00 65.75 168 PHE A C 1
ATOM 1347 O O . PHE A 1 168 ? 13.458 -0.006 11.642 1.00 65.75 168 PHE A O 1
ATOM 1354 N N . SER A 1 169 ? 14.558 -1.720 10.734 1.00 52.56 169 SER A N 1
ATOM 1355 C CA . SER A 1 169 ? 15.579 -1.805 11.794 1.00 52.56 169 SER A CA 1
ATOM 1356 C C . SER A 1 169 ? 16.643 -0.704 11.680 1.00 52.56 169 SER A C 1
ATOM 1358 O O . SER A 1 169 ? 17.311 -0.388 12.666 1.00 52.56 169 SER A O 1
ATOM 1360 N N . ARG A 1 170 ? 16.766 -0.117 10.484 1.00 47.59 170 ARG A N 1
ATOM 1361 C CA . ARG A 1 170 ? 17.510 1.094 10.116 1.00 47.59 170 ARG A CA 1
ATOM 1362 C C . ARG A 1 170 ? 16.734 1.792 9.014 1.00 47.59 170 ARG A C 1
ATOM 1364 O O . ARG A 1 170 ? 16.123 1.094 8.206 1.00 47.59 170 ARG A O 1
ATOM 1371 N N . ASP A 1 171 ? 16.806 3.116 8.945 1.00 49.47 171 ASP A N 1
ATOM 1372 C CA . ASP A 1 171 ? 16.216 3.844 7.827 1.00 49.47 171 ASP A CA 1
ATOM 1373 C C . ASP A 1 171 ? 16.797 3.265 6.518 1.00 49.47 171 ASP A C 1
ATOM 1375 O O . ASP A 1 171 ? 18.014 3.286 6.341 1.00 49.47 171 ASP A O 1
ATOM 1379 N N . PRO A 1 172 ? 15.996 2.698 5.596 1.00 49.06 172 PRO A N 1
ATOM 1380 C CA . PRO A 1 172 ? 16.496 2.216 4.308 1.00 49.06 172 PRO A CA 1
ATOM 1381 C C . PRO A 1 172 ? 17.117 3.346 3.472 1.00 49.06 172 PRO A C 1
ATOM 1383 O O . PRO A 1 172 ? 17.808 3.073 2.489 1.00 49.06 172 PRO A O 1
ATOM 1386 N N . ARG A 1 173 ? 16.909 4.610 3.866 1.00 50.78 173 ARG A N 1
ATOM 1387 C CA . ARG A 1 173 ? 17.580 5.798 3.336 1.00 50.78 173 ARG A CA 1
ATOM 1388 C C . ARG A 1 173 ? 18.962 6.033 3.950 1.00 50.78 173 ARG A C 1
ATOM 1390 O O . ARG A 1 173 ? 19.695 6.883 3.446 1.00 50.78 173 ARG A O 1
ATOM 1397 N N . GLU A 1 174 ? 19.388 5.276 4.953 1.00 42.53 174 GLU A N 1
ATOM 1398 C CA . GLU A 1 174 ? 20.791 5.213 5.372 1.00 42.53 174 GLU A CA 1
ATOM 1399 C C . GLU A 1 174 ? 21.588 4.320 4.402 1.00 42.53 174 GLU A C 1
ATOM 1401 O O . GLU A 1 174 ? 21.050 3.361 3.842 1.00 42.53 174 GLU A O 1
ATOM 1406 N N . PRO A 1 175 ? 22.857 4.639 4.097 1.00 42.50 175 PRO A N 1
ATOM 1407 C CA . PRO A 1 175 ? 23.713 3.742 3.326 1.00 42.50 175 PRO A CA 1
ATOM 1408 C C . PRO A 1 175 ? 23.850 2.398 4.057 1.00 42.50 175 PRO A C 1
ATOM 1410 O O . PRO A 1 175 ? 24.247 2.362 5.221 1.00 42.50 175 PRO A O 1
ATOM 1413 N N . LYS A 1 176 ? 23.525 1.284 3.388 1.00 48.75 176 LYS A N 1
ATOM 1414 C CA . LYS A 1 176 ? 23.934 -0.038 3.876 1.00 48.75 176 LYS A CA 1
ATOM 1415 C C . LYS A 1 176 ? 25.448 -0.162 3.710 1.00 48.75 176 LYS A C 1
ATOM 1417 O O . LYS A 1 176 ? 25.957 0.118 2.626 1.00 48.75 176 LYS A O 1
ATOM 1422 N N . ASP A 1 177 ? 26.130 -0.626 4.756 1.00 42.31 177 ASP A N 1
ATOM 1423 C CA . ASP A 1 177 ? 27.454 -1.224 4.589 1.00 42.31 177 ASP A CA 1
ATOM 1424 C C . ASP A 1 177 ? 27.337 -2.385 3.586 1.00 42.31 177 ASP A C 1
ATOM 1426 O O . ASP A 1 177 ? 26.371 -3.154 3.593 1.00 42.31 177 ASP A O 1
ATOM 1430 N N . THR A 1 178 ? 28.285 -2.402 2.662 1.00 49.84 178 THR A N 1
ATOM 1431 C CA . THR A 1 178 ? 28.326 -3.085 1.365 1.00 49.84 178 THR A CA 1
ATOM 1432 C C . THR A 1 178 ? 28.274 -4.623 1.423 1.00 49.84 178 THR A C 1
ATOM 1434 O O . THR A 1 178 ? 28.690 -5.210 2.415 1.00 49.84 178 THR A O 1
ATOM 1437 N N . ASP A 1 179 ? 27.782 -5.252 0.332 1.00 36.47 179 ASP A N 1
ATOM 1438 C CA . ASP A 1 179 ? 28.406 -6.407 -0.382 1.00 36.47 179 ASP A CA 1
ATOM 1439 C C . ASP A 1 179 ? 27.503 -7.503 -1.004 1.00 36.47 179 ASP A C 1
ATOM 1441 O O . ASP A 1 179 ? 28.030 -8.471 -1.551 1.00 36.47 179 ASP A O 1
ATOM 1445 N N . SER A 1 180 ? 26.171 -7.374 -1.090 1.00 40.78 180 SER A N 1
ATOM 1446 C CA . SER A 1 180 ? 25.399 -8.259 -1.996 1.00 40.78 180 SER A CA 1
ATOM 1447 C C . SER A 1 180 ? 24.505 -7.492 -2.973 1.00 40.78 180 SER A C 1
ATOM 1449 O O . SER A 1 180 ? 23.398 -7.050 -2.678 1.00 40.78 180 SER A O 1
ATOM 1451 N N . HIS A 1 181 ? 25.029 -7.313 -4.187 1.00 45.94 181 HIS A N 1
ATOM 1452 C CA . HIS A 1 181 ? 24.326 -6.744 -5.335 1.00 45.94 181 HIS A CA 1
ATOM 1453 C C . HIS A 1 181 ? 23.307 -7.733 -5.918 1.00 45.94 181 HIS A C 1
ATOM 1455 O O . HIS A 1 181 ? 23.486 -8.227 -7.030 1.00 45.94 181 HIS A O 1
ATOM 1461 N N . THR A 1 182 ? 22.209 -7.989 -5.215 1.00 55.47 182 THR A N 1
ATOM 1462 C CA . THR A 1 182 ? 20.989 -8.449 -5.889 1.00 55.47 182 THR A CA 1
ATOM 1463 C C . THR A 1 182 ? 20.104 -7.227 -6.065 1.00 55.47 182 THR A C 1
ATOM 1465 O O . THR A 1 182 ? 19.318 -6.876 -5.190 1.00 55.47 182 THR A O 1
ATOM 1468 N N . SER A 1 183 ? 20.302 -6.490 -7.158 1.00 67.25 183 SER A N 1
ATOM 1469 C CA . SER A 1 183 ? 19.425 -5.360 -7.465 1.00 67.25 183 SER A CA 1
ATOM 1470 C C . SER A 1 183 ? 18.002 -5.861 -7.715 1.00 67.25 183 SER A C 1
ATOM 1472 O O . SER A 1 183 ? 17.805 -6.823 -8.459 1.00 67.25 183 SER A O 1
ATOM 1474 N N . VAL A 1 184 ? 17.023 -5.196 -7.103 1.00 84.31 184 VAL A N 1
ATOM 1475 C CA . VAL A 1 184 ? 15.593 -5.461 -7.301 1.00 84.31 184 VAL A CA 1
ATOM 1476 C C . VAL A 1 184 ? 15.126 -4.679 -8.526 1.00 84.31 184 VAL A C 1
ATOM 1478 O O . VAL A 1 184 ? 15.393 -3.485 -8.632 1.00 84.31 184 VAL A O 1
ATOM 1481 N N . TYR A 1 185 ? 14.419 -5.303 -9.457 1.00 89.25 185 TYR A N 1
ATOM 1482 C CA . TYR A 1 185 ? 13.899 -4.620 -10.639 1.00 89.25 185 TYR A CA 1
ATOM 1483 C C . TYR A 1 185 ? 12.491 -4.084 -10.395 1.00 89.25 185 TYR A C 1
ATOM 1485 O O . TYR A 1 185 ? 11.609 -4.801 -9.918 1.00 89.25 185 TYR A O 1
ATOM 1493 N N . ALA A 1 186 ? 12.266 -2.823 -10.757 1.00 88.75 186 ALA A N 1
ATOM 1494 C CA . ALA A 1 186 ? 10.920 -2.273 -10.818 1.00 88.75 186 ALA A CA 1
ATOM 1495 C C . ALA A 1 186 ? 10.232 -2.723 -12.112 1.00 88.75 186 ALA A C 1
ATOM 1497 O O . ALA A 1 186 ? 10.840 -2.692 -13.187 1.00 88.75 186 ALA A O 1
ATOM 1498 N N . TRP A 1 187 ? 8.956 -3.090 -12.022 1.00 90.25 187 TRP A N 1
ATOM 1499 C CA . TRP A 1 187 ? 8.126 -3.316 -13.200 1.00 90.25 187 TRP A CA 1
ATOM 1500 C C . TRP A 1 187 ? 6.783 -2.601 -13.087 1.00 90.25 187 TRP A C 1
ATOM 1502 O O . TRP A 1 187 ? 6.156 -2.581 -12.032 1.00 90.25 187 TRP A O 1
ATOM 1512 N N . PHE A 1 188 ? 6.334 -2.029 -14.193 1.00 90.12 188 PHE A N 1
ATOM 1513 C CA . PHE A 1 188 ? 5.070 -1.316 -14.301 1.00 90.12 188 PHE A CA 1
ATOM 1514 C C . PHE A 1 188 ? 4.112 -2.095 -15.187 1.00 90.12 188 PHE A C 1
ATOM 1516 O O . PHE A 1 188 ? 4.520 -2.936 -15.989 1.00 90.12 188 PHE A O 1
ATOM 1523 N N . SER A 1 189 ? 2.827 -1.797 -15.065 1.00 87.25 189 SER A N 1
ATOM 1524 C CA . SER A 1 189 ? 1.821 -2.359 -15.952 1.00 87.25 189 SER A CA 1
ATOM 1525 C C . SER A 1 189 ? 0.991 -1.263 -16.583 1.00 87.25 189 SER A C 1
ATOM 1527 O O . SER A 1 189 ? 0.479 -0.403 -15.870 1.00 87.25 189 SER A O 1
ATOM 1529 N N . ILE A 1 190 ? 0.857 -1.334 -17.906 1.00 90.31 190 ILE A N 1
ATOM 1530 C CA . ILE A 1 190 ? -0.085 -0.531 -18.691 1.00 90.31 190 ILE A CA 1
ATOM 1531 C C . ILE A 1 190 ? -1.278 -1.383 -19.159 1.00 90.31 190 ILE A C 1
ATOM 1533 O O . ILE A 1 190 ? -2.002 -0.990 -20.065 1.00 90.31 190 ILE A O 1
ATOM 1537 N N . VAL A 1 191 ? -1.475 -2.566 -18.559 1.00 83.88 191 VAL A N 1
ATOM 1538 C CA . VAL A 1 191 ? -2.572 -3.487 -18.884 1.00 83.88 191 VAL A CA 1
ATOM 1539 C C . VAL A 1 191 ? -3.533 -3.626 -17.710 1.00 83.88 191 VAL A C 1
ATOM 1541 O O . VAL A 1 191 ? -3.130 -3.606 -16.548 1.00 83.88 191 VAL A O 1
ATOM 1544 N N . SER A 1 192 ? -4.815 -3.845 -17.996 1.00 72.69 192 SER A N 1
ATOM 1545 C CA . SER A 1 192 ? -5.868 -3.812 -16.974 1.00 72.69 192 SER A CA 1
ATOM 1546 C C . SER A 1 192 ? -5.787 -4.975 -15.967 1.00 72.69 192 SER A C 1
ATOM 1548 O O . SER A 1 192 ? -6.397 -4.927 -14.898 1.00 72.69 192 SER A O 1
ATOM 1550 N N . ARG A 1 193 ? -5.053 -6.057 -16.280 1.00 72.50 193 ARG A N 1
ATOM 1551 C CA . ARG A 1 193 ? -4.965 -7.282 -15.454 1.00 72.50 193 ARG A CA 1
ATOM 1552 C C . ARG A 1 193 ? -3.518 -7.727 -15.170 1.00 72.50 193 ARG A C 1
ATOM 1554 O O . ARG A 1 193 ? -3.112 -8.806 -15.606 1.00 72.50 193 ARG A O 1
ATOM 1561 N N . PRO A 1 194 ? -2.751 -6.970 -14.363 1.00 71.12 194 PRO A N 1
ATOM 1562 C CA . PRO A 1 194 ? -1.331 -7.241 -14.108 1.00 71.12 194 PRO A CA 1
ATOM 1563 C C . PRO A 1 194 ? -1.052 -8.465 -13.227 1.00 71.12 194 PRO A C 1
ATOM 1565 O O . PRO A 1 194 ? 0.061 -8.981 -13.224 1.00 71.12 194 PRO A O 1
ATOM 1568 N N . LEU A 1 195 ? -2.038 -8.955 -12.467 1.00 62.66 195 LEU A N 1
ATOM 1569 C CA . LEU A 1 195 ? -1.814 -9.923 -11.379 1.00 62.66 195 LEU A CA 1
ATOM 1570 C C . LEU A 1 195 ? -1.152 -11.239 -11.817 1.00 62.66 195 LEU A C 1
ATOM 1572 O O . LEU A 1 195 ? -0.539 -11.921 -10.999 1.00 62.66 195 LEU A O 1
ATOM 1576 N N . ARG A 1 196 ? -1.269 -11.616 -13.094 1.00 70.19 196 ARG A N 1
ATOM 1577 C CA . ARG A 1 196 ? -0.642 -12.835 -13.626 1.00 70.19 196 ARG A CA 1
ATOM 1578 C C . ARG A 1 196 ? 0.856 -12.666 -13.890 1.00 70.19 196 ARG A C 1
ATOM 1580 O O . ARG A 1 196 ? 1.584 -13.652 -13.800 1.00 70.19 196 ARG A O 1
ATOM 1587 N N . PHE A 1 197 ? 1.320 -11.441 -14.141 1.00 77.44 197 PHE A N 1
ATOM 1588 C CA . PHE A 1 197 ? 2.716 -11.156 -14.466 1.00 77.44 197 PHE A CA 1
ATOM 1589 C C . PHE A 1 197 ? 3.645 -11.491 -13.310 1.00 77.44 197 PHE A C 1
ATOM 1591 O O . PHE A 1 197 ? 4.606 -12.222 -13.511 1.00 77.44 197 PHE A O 1
ATOM 1598 N N . ILE A 1 198 ? 3.331 -11.048 -12.088 1.00 76.50 198 ILE A N 1
ATOM 1599 C CA . ILE A 1 198 ? 4.232 -11.250 -10.946 1.00 76.50 198 ILE A CA 1
ATOM 1600 C C . ILE A 1 198 ? 4.473 -12.733 -10.643 1.00 76.50 198 ILE A C 1
ATOM 1602 O O . ILE A 1 198 ? 5.593 -13.133 -10.351 1.00 76.50 198 ILE A O 1
ATOM 1606 N N . SER A 1 199 ? 3.443 -13.573 -10.787 1.00 73.12 199 SER A N 1
ATOM 1607 C CA . SER A 1 199 ? 3.571 -15.018 -10.575 1.00 73.12 199 SER A CA 1
ATOM 1608 C C . SER A 1 199 ? 4.396 -15.736 -11.645 1.00 73.12 199 SER A C 1
ATOM 1610 O O . SER A 1 199 ? 4.845 -16.852 -11.395 1.00 73.12 199 SER A O 1
ATOM 1612 N N . ILE A 1 200 ? 4.566 -15.121 -12.820 1.00 80.44 200 ILE A N 1
ATOM 1613 C CA . ILE A 1 200 ? 5.366 -15.653 -13.930 1.00 80.44 200 ILE A CA 1
ATOM 1614 C C . ILE A 1 200 ? 6.789 -15.080 -13.880 1.00 80.44 200 ILE A C 1
ATOM 1616 O O . ILE A 1 200 ? 7.739 -15.842 -14.026 1.00 80.44 200 ILE A O 1
ATOM 1620 N N . LEU A 1 201 ? 6.931 -13.772 -13.622 1.00 82.25 201 LEU A N 1
ATOM 1621 C CA . LEU A 1 201 ? 8.213 -13.094 -13.395 1.00 82.25 201 LEU A CA 1
ATOM 1622 C C . LEU A 1 201 ? 8.991 -13.753 -12.258 1.00 82.25 201 LEU A C 1
ATOM 1624 O O . LEU A 1 201 ? 10.198 -13.959 -12.356 1.00 82.25 201 LEU A O 1
ATOM 1628 N N . GLU A 1 202 ? 8.282 -14.072 -11.176 1.00 80.00 202 GLU A N 1
ATOM 1629 C CA . GLU A 1 202 ? 8.865 -14.618 -9.962 1.00 80.00 202 GLU A CA 1
ATOM 1630 C C . GLU A 1 202 ? 7.953 -15.717 -9.389 1.00 80.00 202 GLU A C 1
ATOM 1632 O O . GLU A 1 202 ? 7.088 -15.473 -8.540 1.00 80.00 202 GLU A O 1
ATOM 1637 N N . PRO A 1 203 ? 8.092 -16.966 -9.871 1.00 76.44 203 PRO A N 1
ATOM 1638 C CA . PRO A 1 203 ? 7.285 -18.080 -9.396 1.00 76.44 203 PRO A CA 1
ATOM 1639 C C . PRO A 1 203 ? 7.388 -18.254 -7.880 1.00 76.44 203 PRO A C 1
ATOM 1641 O O . PRO A 1 203 ? 8.466 -18.407 -7.316 1.00 76.44 203 PRO A O 1
ATOM 1644 N N . GLY A 1 204 ? 6.237 -18.250 -7.204 1.00 65.44 204 GLY A N 1
ATOM 1645 C CA . GLY A 1 204 ? 6.195 -18.328 -5.745 1.00 65.44 204 GLY A CA 1
ATOM 1646 C C . GLY A 1 204 ? 6.432 -16.998 -5.027 1.00 65.44 204 GLY A C 1
ATOM 1647 O O . GLY A 1 204 ? 6.518 -17.023 -3.804 1.00 65.44 204 GLY A O 1
ATOM 1648 N N . TRP A 1 205 ? 6.434 -15.861 -5.734 1.00 70.31 205 TRP A N 1
ATOM 1649 C CA . TRP A 1 205 ? 6.599 -14.505 -5.185 1.00 70.31 205 TRP A CA 1
ATOM 1650 C C . TRP A 1 205 ? 5.868 -14.266 -3.857 1.00 70.31 205 TRP A C 1
ATOM 1652 O O . TRP A 1 205 ? 6.450 -13.787 -2.889 1.00 70.31 205 TRP A O 1
ATOM 1662 N N . ALA A 1 206 ? 4.601 -14.687 -3.766 1.00 62.88 206 ALA A N 1
ATOM 1663 C CA . ALA A 1 206 ? 3.772 -14.515 -2.568 1.00 62.88 206 ALA A CA 1
ATOM 1664 C C . ALA A 1 206 ? 4.290 -15.259 -1.318 1.00 62.88 206 ALA A C 1
ATOM 1666 O O . ALA A 1 206 ? 3.796 -15.020 -0.216 1.00 62.88 206 ALA A O 1
ATOM 1667 N N . ARG A 1 207 ? 5.230 -16.193 -1.490 1.00 61.06 207 ARG A N 1
ATOM 1668 C CA . ARG A 1 207 ? 5.866 -16.998 -0.440 1.00 61.06 207 ARG A CA 1
ATOM 1669 C C . ARG A 1 207 ? 7.335 -16.634 -0.221 1.00 61.06 207 ARG A C 1
ATOM 1671 O O . ARG A 1 207 ? 7.896 -17.119 0.754 1.00 61.06 207 ARG A O 1
ATOM 1678 N N . LEU A 1 208 ? 7.937 -15.829 -1.101 1.00 59.94 208 LEU A N 1
ATOM 1679 C CA . LEU A 1 208 ? 9.327 -15.405 -0.961 1.00 59.94 208 LEU A CA 1
ATOM 1680 C C . LEU A 1 208 ? 9.450 -14.317 0.120 1.00 59.94 208 LEU A C 1
ATOM 1682 O O . LEU A 1 208 ? 8.648 -13.360 0.106 1.00 59.94 208 LEU A O 1
ATOM 1686 N N . PRO A 1 209 ? 10.447 -14.434 1.021 1.00 60.12 209 PRO A N 1
ATOM 1687 C CA . PRO A 1 209 ? 10.937 -13.321 1.825 1.00 60.12 209 PRO A CA 1
ATOM 1688 C C . PRO A 1 209 ? 11.266 -12.129 0.931 1.00 60.12 209 PRO A C 1
ATOM 1690 O O . PRO A 1 209 ? 11.640 -12.282 -0.229 1.00 60.12 209 PRO A O 1
ATOM 1693 N N . GLN A 1 210 ? 11.066 -10.918 1.429 1.00 57.34 210 GLN A N 1
ATOM 1694 C CA . GLN A 1 210 ? 11.159 -9.737 0.578 1.00 57.34 210 GLN A CA 1
ATOM 1695 C C . GLN A 1 210 ? 12.573 -9.422 0.092 1.00 57.34 210 GLN A C 1
ATOM 1697 O O . GLN A 1 210 ? 12.733 -8.903 -1.007 1.00 57.34 210 GLN A O 1
ATOM 1702 N N . ASP A 1 211 ? 13.579 -9.724 0.898 1.00 62.75 211 ASP A N 1
ATOM 1703 C CA . ASP A 1 211 ? 14.991 -9.618 0.543 1.00 62.75 211 ASP A CA 1
ATOM 1704 C C . ASP A 1 211 ? 15.426 -10.660 -0.499 1.00 62.75 211 ASP A C 1
ATOM 1706 O O . ASP A 1 211 ? 16.453 -10.481 -1.150 1.00 62.75 211 ASP A O 1
ATOM 1710 N N . GLU A 1 212 ? 14.615 -11.698 -0.709 1.00 69.06 212 GLU A N 1
ATOM 1711 C CA . GLU A 1 212 ? 14.783 -12.673 -1.788 1.00 69.06 212 GLU A CA 1
ATOM 1712 C C . GLU A 1 212 ? 14.002 -12.301 -3.059 1.00 69.06 212 GLU A C 1
ATOM 1714 O O . GLU A 1 212 ? 14.238 -12.897 -4.110 1.00 69.06 212 GLU A O 1
ATOM 1719 N N . ARG A 1 213 ? 13.096 -11.312 -2.997 1.00 78.12 213 ARG A N 1
ATOM 1720 C CA . ARG A 1 213 ? 12.315 -10.875 -4.163 1.00 78.12 213 ARG A CA 1
ATOM 1721 C C . ARG A 1 213 ? 13.172 -10.058 -5.110 1.00 78.12 213 ARG A C 1
ATOM 1723 O O . ARG A 1 213 ? 13.783 -9.059 -4.732 1.00 78.12 213 ARG A O 1
ATOM 1730 N N . ARG A 1 214 ? 13.134 -10.432 -6.380 1.00 85.06 214 ARG A N 1
ATOM 1731 C CA . ARG A 1 214 ? 13.859 -9.761 -7.461 1.00 85.06 214 ARG A CA 1
ATOM 1732 C C . ARG A 1 214 ? 13.010 -8.736 -8.193 1.00 85.06 214 ARG A C 1
ATOM 1734 O O . ARG A 1 214 ? 13.573 -7.925 -8.925 1.00 85.06 214 ARG A O 1
ATOM 1741 N N . PHE A 1 215 ? 11.695 -8.729 -7.971 1.00 85.44 215 PHE A N 1
ATOM 1742 C CA . PHE A 1 215 ? 10.783 -7.770 -8.588 1.00 85.44 215 PHE A CA 1
ATOM 1743 C C . PHE A 1 215 ? 9.919 -7.022 -7.574 1.00 85.44 215 PHE A C 1
ATOM 1745 O O . PHE A 1 215 ? 9.336 -7.602 -6.652 1.00 85.44 215 PHE A O 1
ATOM 1752 N N . VAL A 1 216 ? 9.764 -5.721 -7.815 1.00 80.94 216 VAL A N 1
ATOM 1753 C CA . VAL A 1 216 ? 8.786 -4.864 -7.141 1.00 80.94 216 VAL A CA 1
ATOM 1754 C C . VAL A 1 216 ? 7.828 -4.291 -8.179 1.00 80.94 216 VAL A C 1
ATOM 1756 O O . VAL A 1 216 ? 8.276 -3.763 -9.194 1.00 80.94 216 VAL A O 1
ATOM 1759 N N . GLN A 1 217 ? 6.518 -4.420 -7.938 1.00 76.06 217 GLN A N 1
ATOM 1760 C CA . GLN A 1 217 ? 5.499 -3.709 -8.709 1.00 76.06 217 GLN A CA 1
ATOM 1761 C C . GLN A 1 217 ? 5.193 -2.404 -7.981 1.00 76.06 217 GLN A C 1
ATOM 1763 O O . GLN A 1 217 ? 4.634 -2.465 -6.888 1.00 76.06 217 GLN A O 1
ATOM 1768 N N . PRO A 1 218 ? 5.557 -1.240 -8.527 1.00 61.25 218 PRO A N 1
ATOM 1769 C CA . PRO A 1 218 ? 5.310 0.007 -7.831 1.00 61.25 218 PRO A CA 1
ATOM 1770 C C . PRO A 1 218 ? 3.895 0.536 -8.039 1.00 61.25 218 PRO A C 1
ATOM 1772 O O . PRO A 1 218 ? 3.340 1.151 -7.143 1.00 61.25 218 PRO A O 1
ATOM 1775 N N . ALA A 1 219 ? 3.330 0.330 -9.231 1.00 62.91 219 ALA A N 1
ATOM 1776 C CA . ALA A 1 219 ? 2.005 0.823 -9.578 1.00 62.91 219 ALA A CA 1
ATOM 1777 C C . ALA A 1 219 ? 1.409 0.047 -10.760 1.00 62.91 219 ALA A C 1
ATOM 1779 O O . ALA A 1 219 ? 2.130 -0.503 -11.603 1.00 62.91 219 ALA A O 1
ATOM 1780 N N . ASN A 1 220 ? 0.078 0.051 -10.848 1.00 71.56 220 ASN A N 1
ATOM 1781 C CA . ASN A 1 220 ? -0.624 -0.178 -12.107 1.00 71.56 220 ASN A CA 1
ATOM 1782 C C . ASN A 1 220 ? -0.969 1.187 -12.721 1.00 71.56 220 ASN A C 1
ATOM 1784 O O . ASN A 1 220 ? -1.766 1.936 -12.152 1.00 71.56 220 ASN A O 1
ATOM 1788 N N . VAL A 1 221 ? -0.349 1.513 -13.855 1.00 79.38 221 VAL A N 1
ATOM 1789 C CA . VAL A 1 221 ? -0.477 2.826 -14.503 1.00 79.38 221 VAL A CA 1
ATOM 1790 C C . VAL A 1 221 ? -1.455 2.817 -15.685 1.00 79.38 221 VAL A C 1
ATOM 1792 O O . VAL A 1 221 ? -1.636 3.838 -16.335 1.00 79.38 221 VAL A O 1
ATOM 1795 N N . GLU A 1 222 ? -2.114 1.688 -15.958 1.00 82.31 222 GLU A N 1
ATOM 1796 C CA . GLU A 1 222 ? -3.083 1.555 -17.057 1.00 82.31 222 GLU A CA 1
ATOM 1797 C C . GLU A 1 222 ? -4.236 2.566 -16.986 1.00 82.31 222 GLU A C 1
ATOM 1799 O O . GLU A 1 222 ? -4.718 3.032 -18.010 1.00 82.31 222 GLU A O 1
ATOM 1804 N N . ARG A 1 223 ? -4.634 2.949 -15.772 1.00 74.44 223 ARG A N 1
ATOM 1805 C CA . ARG A 1 223 ? -5.738 3.884 -15.521 1.00 74.44 223 ARG A CA 1
ATOM 1806 C C . ARG A 1 223 ? -5.444 5.346 -15.876 1.00 74.44 223 ARG A C 1
ATOM 1808 O O . ARG A 1 223 ? -6.343 6.172 -15.750 1.00 74.44 223 ARG A O 1
ATOM 1815 N N . PHE A 1 224 ? -4.200 5.689 -16.202 1.00 76.06 224 PHE A N 1
ATOM 1816 C CA . PHE A 1 224 ? -3.812 7.062 -16.519 1.00 76.06 224 PHE A CA 1
ATOM 1817 C C . PHE A 1 224 ? -3.897 7.312 -18.025 1.00 76.06 224 PHE A C 1
ATOM 1819 O O . PHE A 1 224 ? -3.582 6.431 -18.820 1.00 76.06 224 PHE A O 1
ATOM 1826 N N . ASP A 1 225 ? -4.258 8.537 -18.413 1.00 79.94 225 ASP A N 1
ATOM 1827 C CA . ASP A 1 225 ? -4.346 8.934 -19.827 1.00 79.94 225 ASP A CA 1
ATOM 1828 C C . ASP A 1 225 ? -2.992 8.832 -20.551 1.00 79.94 225 ASP A C 1
ATOM 1830 O O . ASP A 1 225 ? -2.937 8.517 -21.740 1.00 79.94 225 ASP A O 1
ATOM 1834 N N . ASP A 1 226 ? -1.893 9.072 -19.824 1.00 88.50 226 ASP A N 1
ATOM 1835 C CA . ASP A 1 226 ? -0.521 8.871 -20.294 1.00 88.50 226 ASP A CA 1
ATOM 1836 C C . ASP A 1 226 ? 0.272 7.988 -19.311 1.00 88.50 226 ASP A C 1
ATOM 1838 O O . ASP A 1 226 ? 0.978 8.491 -18.425 1.00 88.50 226 ASP A O 1
ATOM 1842 N N . PRO A 1 227 ? 0.183 6.654 -19.465 1.00 87.38 227 PRO A N 1
ATOM 1843 C CA . PRO A 1 227 ? 0.870 5.716 -18.586 1.00 87.38 227 PRO A CA 1
ATOM 1844 C C . PRO A 1 227 ? 2.397 5.856 -18.617 1.00 87.38 227 PRO A C 1
ATOM 1846 O O . PRO A 1 227 ? 3.064 5.570 -17.625 1.00 87.38 227 PRO A O 1
ATOM 1849 N N . TRP A 1 228 ? 2.979 6.304 -19.734 1.00 92.19 228 TRP A N 1
ATOM 1850 C CA . TRP A 1 228 ? 4.432 6.430 -19.875 1.00 92.19 228 TRP A CA 1
ATOM 1851 C C . TRP A 1 228 ? 4.979 7.628 -19.113 1.00 92.19 228 TRP A C 1
ATOM 1853 O O . TRP A 1 228 ? 6.027 7.516 -18.470 1.00 92.19 228 TRP A O 1
ATOM 1863 N N . SER A 1 229 ? 4.275 8.759 -19.145 1.00 86.75 229 SER A N 1
ATOM 1864 C CA . SER A 1 229 ? 4.622 9.896 -18.291 1.00 86.75 229 SER A CA 1
ATOM 1865 C C . SER A 1 229 ? 4.497 9.539 -16.811 1.00 86.75 229 SER A C 1
ATOM 1867 O O . SER A 1 229 ? 5.383 9.889 -16.031 1.00 86.75 229 SER A O 1
ATOM 1869 N N . GLU A 1 230 ? 3.483 8.761 -16.428 1.00 84.62 230 GLU A N 1
ATOM 1870 C CA . GLU A 1 230 ? 3.338 8.307 -15.042 1.00 84.62 230 GLU A CA 1
ATOM 1871 C C . GLU A 1 230 ? 4.498 7.390 -14.615 1.00 84.62 230 GLU A C 1
ATOM 1873 O O . GLU A 1 230 ? 5.088 7.593 -13.554 1.00 84.62 230 GLU A O 1
ATOM 1878 N N . ILE A 1 231 ? 4.913 6.439 -15.462 1.00 87.50 231 ILE A N 1
ATOM 1879 C CA . ILE A 1 231 ? 6.091 5.587 -15.201 1.00 87.50 231 ILE A CA 1
ATOM 1880 C C . ILE A 1 231 ? 7.340 6.441 -14.961 1.00 87.50 231 ILE A C 1
ATOM 1882 O O . ILE A 1 231 ? 8.082 6.200 -14.005 1.00 87.50 231 ILE A O 1
ATOM 1886 N N . ARG A 1 232 ? 7.572 7.448 -15.811 1.00 88.56 232 ARG A N 1
ATOM 1887 C CA . ARG A 1 232 ? 8.729 8.349 -15.702 1.00 88.56 232 ARG A CA 1
ATOM 1888 C C . ARG A 1 232 ? 8.697 9.164 -14.414 1.00 88.56 232 ARG A C 1
ATOM 1890 O O . ARG A 1 232 ? 9.745 9.328 -13.808 1.00 88.56 232 ARG A O 1
ATOM 1897 N N . SER A 1 233 ? 7.526 9.615 -13.972 1.00 82.00 233 SER A N 1
ATOM 1898 C CA . SER A 1 233 ? 7.392 10.384 -12.728 1.00 82.00 233 SER A CA 1
ATOM 1899 C C . SER A 1 233 ? 7.541 9.512 -11.476 1.00 82.00 233 SER A C 1
ATOM 1901 O O . SER A 1 233 ? 8.162 9.915 -10.489 1.00 82.00 233 SER A O 1
ATOM 1903 N N . LEU A 1 234 ? 7.001 8.290 -11.502 1.00 78.62 234 LEU A N 1
ATOM 1904 C CA . LEU A 1 234 ? 7.025 7.386 -10.352 1.00 78.62 234 LEU A CA 1
ATOM 1905 C C . LEU A 1 234 ? 8.397 6.746 -10.135 1.00 78.62 234 LEU A C 1
ATOM 1907 O O . LEU A 1 234 ? 8.819 6.583 -8.988 1.00 78.62 234 LEU A O 1
ATOM 1911 N N . PHE A 1 235 ? 9.103 6.373 -11.205 1.00 84.12 235 PHE A N 1
ATOM 1912 C CA . PHE A 1 235 ? 10.355 5.617 -11.104 1.00 84.12 235 PHE A CA 1
ATOM 1913 C C . PHE A 1 235 ? 11.429 6.292 -10.220 1.00 84.12 235 PHE A C 1
ATOM 1915 O O . PHE A 1 235 ? 11.937 5.621 -9.316 1.00 84.12 235 PHE A O 1
ATOM 1922 N N . PRO A 1 236 ? 11.727 7.600 -10.355 1.00 81.56 236 PRO A N 1
ATOM 1923 C CA . PRO A 1 236 ? 12.650 8.299 -9.460 1.00 81.56 236 PRO A CA 1
ATOM 1924 C C . PRO A 1 236 ? 12.248 8.237 -7.987 1.00 81.56 236 PRO A C 1
ATOM 1926 O O . PRO A 1 236 ? 13.098 7.991 -7.129 1.00 81.56 236 PRO A O 1
ATOM 1929 N N . ARG A 1 237 ? 10.951 8.384 -7.688 1.00 73.75 237 ARG A N 1
ATOM 1930 C CA . ARG A 1 237 ? 10.422 8.282 -6.320 1.00 73.75 237 ARG A CA 1
ATOM 1931 C C . ARG A 1 237 ? 10.669 6.896 -5.735 1.00 73.75 237 ARG A C 1
ATOM 1933 O O . ARG A 1 237 ? 11.098 6.770 -4.591 1.00 73.75 237 ARG A O 1
ATOM 1940 N N . ILE A 1 238 ? 10.459 5.855 -6.529 1.00 73.81 238 ILE A N 1
ATOM 1941 C CA . ILE A 1 238 ? 10.690 4.470 -6.108 1.00 73.81 238 ILE A CA 1
ATOM 1942 C C . ILE A 1 238 ? 12.173 4.231 -5.825 1.00 73.81 238 ILE A C 1
ATOM 1944 O O . ILE A 1 238 ? 12.507 3.617 -4.815 1.00 73.81 238 ILE A O 1
ATOM 1948 N N . CYS A 1 239 ? 13.069 4.752 -6.665 1.00 74.44 239 CYS A N 1
ATOM 1949 C CA . CYS A 1 239 ? 14.513 4.683 -6.430 1.00 74.44 239 CYS A CA 1
ATOM 1950 C C . CYS A 1 239 ? 14.970 5.494 -5.206 1.00 74.44 239 CYS A C 1
ATOM 1952 O O . CYS A 1 239 ? 15.981 5.144 -4.592 1.00 74.44 239 CYS A O 1
ATOM 1954 N N . GLN A 1 240 ? 14.250 6.563 -4.855 1.00 69.94 240 GLN A N 1
ATOM 1955 C CA . GLN A 1 240 ? 14.501 7.360 -3.655 1.00 69.94 240 GLN A CA 1
ATOM 1956 C C . GLN A 1 240 ? 14.079 6.613 -2.381 1.00 69.94 240 GLN A C 1
ATOM 1958 O O . GLN A 1 240 ? 14.847 6.551 -1.421 1.00 69.94 240 GLN A O 1
ATOM 1963 N N . VAL A 1 241 ? 12.877 6.027 -2.385 1.00 64.75 241 VAL A N 1
ATOM 1964 C CA . VAL A 1 241 ? 12.296 5.286 -1.251 1.00 64.75 241 VAL A CA 1
ATOM 1965 C C . VAL A 1 241 ? 12.988 3.937 -1.049 1.00 64.75 241 VAL A C 1
ATOM 1967 O O . VAL A 1 241 ? 13.272 3.534 0.079 1.00 64.75 241 VAL A O 1
ATOM 1970 N N . ASN A 1 242 ? 13.292 3.233 -2.140 1.00 67.69 242 ASN A N 1
ATOM 1971 C CA . ASN A 1 242 ? 13.887 1.906 -2.117 1.00 67.69 242 ASN A CA 1
ATOM 1972 C C . ASN A 1 242 ? 15.248 1.897 -2.823 1.00 67.69 242 ASN A C 1
ATOM 1974 O O . ASN A 1 242 ? 15.359 1.681 -4.031 1.00 67.69 242 ASN A O 1
ATOM 1978 N N . LYS A 1 243 ? 16.311 2.050 -2.028 1.00 72.00 243 LYS A N 1
ATOM 1979 C CA . LYS A 1 243 ? 17.697 2.050 -2.515 1.00 72.00 243 LYS A CA 1
ATOM 1980 C C . LYS A 1 243 ? 18.156 0.736 -3.154 1.00 72.00 243 LYS A C 1
ATOM 1982 O O . LYS A 1 243 ? 19.172 0.740 -3.841 1.00 72.00 243 LYS A O 1
ATOM 1987 N N . ALA A 1 244 ? 17.447 -0.375 -2.933 1.00 73.31 244 ALA A N 1
ATOM 1988 C CA . ALA A 1 244 ? 17.769 -1.655 -3.564 1.00 73.31 244 ALA A CA 1
ATOM 1989 C C . ALA A 1 244 ? 17.270 -1.744 -5.017 1.00 73.31 244 ALA A C 1
ATOM 1991 O O . ALA A 1 244 ? 17.670 -2.657 -5.745 1.00 73.31 244 ALA A O 1
ATOM 1992 N N . VAL A 1 245 ? 16.406 -0.813 -5.445 1.00 79.31 245 VAL A N 1
ATOM 1993 C CA . VAL A 1 245 ? 15.862 -0.802 -6.803 1.00 79.31 245 VAL A CA 1
ATOM 1994 C C . VAL A 1 245 ? 16.948 -0.455 -7.812 1.00 79.31 245 VAL A C 1
ATOM 1996 O O . VAL A 1 245 ? 17.689 0.519 -7.667 1.00 79.31 245 VAL A O 1
ATOM 1999 N N . HIS A 1 246 ? 17.019 -1.254 -8.871 1.00 85.69 246 HIS A N 1
ATOM 2000 C CA . HIS A 1 246 ? 17.925 -1.051 -9.982 1.00 85.69 246 HIS A CA 1
ATOM 2001 C C . HIS A 1 246 ? 17.598 0.261 -10.699 1.00 85.69 246 HIS A C 1
ATOM 2003 O O . HIS A 1 246 ? 16.573 0.383 -11.361 1.00 85.69 246 HIS A O 1
ATOM 2009 N N . ARG A 1 247 ? 18.491 1.248 -10.605 1.00 85.38 247 ARG A N 1
ATOM 2010 C CA . ARG A 1 247 ? 18.191 2.622 -11.038 1.00 85.38 247 ARG A CA 1
ATOM 2011 C C . ARG A 1 247 ? 18.258 2.855 -12.544 1.00 85.38 247 ARG A C 1
ATOM 2013 O O . ARG A 1 247 ? 17.863 3.914 -13.005 1.00 85.38 247 ARG A O 1
ATOM 2020 N N . MET A 1 248 ? 18.767 1.900 -13.317 1.00 86.81 248 MET A N 1
ATOM 2021 C CA . MET A 1 248 ? 18.961 2.075 -14.763 1.00 86.81 248 MET A CA 1
ATOM 2022 C C . MET A 1 248 ? 18.059 1.197 -15.623 1.00 86.81 248 MET A C 1
ATOM 2024 O O . MET A 1 248 ? 18.091 1.350 -16.837 1.00 86.81 248 MET A O 1
ATOM 2028 N N . ILE A 1 249 ? 17.315 0.252 -15.046 1.00 90.88 249 ILE A N 1
ATOM 2029 C CA . ILE A 1 249 ? 16.521 -0.710 -15.820 1.00 90.88 249 ILE A CA 1
ATOM 2030 C C . ILE A 1 249 ? 15.169 -0.885 -15.145 1.00 90.88 249 ILE A C 1
ATOM 2032 O O . ILE A 1 249 ? 15.115 -1.106 -13.936 1.00 90.88 249 ILE A O 1
ATOM 2036 N N . LEU A 1 250 ? 14.108 -0.821 -15.944 1.00 92.38 250 LEU A N 1
ATOM 2037 C CA . LEU A 1 250 ? 12.746 -1.152 -15.542 1.00 92.38 250 LEU A CA 1
ATOM 2038 C C . LEU A 1 250 ? 12.074 -2.027 -16.600 1.00 92.38 250 LEU A C 1
ATOM 2040 O O . LEU A 1 250 ? 12.528 -2.099 -17.746 1.00 92.38 250 LEU A O 1
ATOM 2044 N N . LEU A 1 251 ? 10.979 -2.670 -16.208 1.00 94.25 251 LEU A N 1
ATOM 2045 C CA . LEU A 1 251 ? 10.137 -3.456 -17.102 1.00 94.25 251 LEU A CA 1
ATOM 2046 C C . LEU A 1 251 ? 8.748 -2.842 -17.210 1.00 94.25 251 LEU A C 1
ATOM 2048 O O . LEU A 1 251 ? 8.252 -2.251 -16.251 1.00 94.25 251 LEU A O 1
ATOM 2052 N N . VAL A 1 252 ? 8.095 -3.031 -18.352 1.00 93.94 252 VAL A N 1
ATOM 2053 C CA . VAL A 1 252 ? 6.705 -2.613 -18.555 1.00 93.94 252 VAL A CA 1
ATOM 2054 C C . VAL A 1 252 ? 5.917 -3.763 -19.167 1.00 93.94 252 VAL A C 1
ATOM 2056 O O . VAL A 1 252 ? 6.298 -4.305 -20.200 1.00 93.94 252 VAL A O 1
ATOM 2059 N N . ALA A 1 253 ? 4.829 -4.167 -18.515 1.00 92.00 253 ALA A N 1
ATOM 2060 C CA . ALA A 1 253 ? 3.860 -5.109 -19.065 1.00 92.00 253 ALA A CA 1
ATOM 2061 C C . ALA A 1 253 ? 2.902 -4.372 -20.002 1.00 92.00 253 ALA A C 1
ATOM 2063 O O . ALA A 1 253 ? 2.143 -3.519 -19.538 1.00 92.00 253 ALA A O 1
ATOM 2064 N N . GLU A 1 254 ? 2.940 -4.717 -21.292 1.00 90.00 254 GLU A N 1
ATOM 2065 C CA . GLU A 1 254 ? 2.261 -3.971 -22.363 1.00 90.00 254 GLU A CA 1
ATOM 2066 C C . GLU A 1 254 ? 1.133 -4.739 -23.063 1.00 90.00 254 GLU A C 1
ATOM 2068 O O . GLU A 1 254 ? 0.285 -4.124 -23.708 1.00 90.00 254 GLU A O 1
ATOM 2073 N N . LYS A 1 255 ? 1.074 -6.071 -22.941 1.00 86.62 255 LYS A N 1
ATOM 2074 C CA . LYS A 1 255 ? -0.013 -6.884 -23.520 1.00 86.62 255 LYS A CA 1
ATOM 2075 C C . LYS A 1 255 ? -0.681 -7.736 -22.458 1.00 86.62 255 LYS A C 1
ATOM 2077 O O . LYS A 1 255 ? -0.006 -8.256 -21.591 1.00 86.62 255 LYS A O 1
ATOM 2082 N N . GLU A 1 256 ? -2.000 -7.918 -22.528 1.00 80.38 256 GLU A N 1
ATOM 2083 C CA . GLU A 1 256 ? -2.706 -8.781 -21.564 1.00 80.38 256 GLU A CA 1
ATOM 2084 C C . GLU A 1 256 ? -2.278 -10.254 -21.649 1.00 80.38 256 GLU A C 1
ATOM 2086 O O . GLU A 1 256 ? -2.384 -10.989 -20.664 1.00 80.38 256 GLU A O 1
ATOM 2091 N N . ASP A 1 257 ? -1.809 -10.687 -22.824 1.00 82.25 257 ASP A N 1
ATOM 2092 C CA . ASP A 1 257 ? -1.241 -12.018 -23.000 1.00 82.25 257 ASP A CA 1
ATOM 2093 C C . ASP A 1 257 ? 0.141 -12.091 -22.343 1.00 82.25 257 ASP A C 1
ATOM 2095 O O . ASP A 1 257 ? 1.157 -11.665 -22.896 1.00 82.25 257 ASP A O 1
ATOM 2099 N N . VAL A 1 258 ? 0.127 -12.622 -21.124 1.00 68.75 258 VAL A N 1
ATOM 2100 C CA . VAL A 1 258 ? 1.248 -12.625 -20.186 1.00 68.75 258 VAL A CA 1
ATOM 2101 C C . VAL A 1 258 ? 2.470 -13.407 -20.649 1.00 68.75 258 VAL A C 1
ATOM 2103 O O . VAL A 1 258 ? 3.515 -13.238 -20.049 1.00 68.75 258 VAL A O 1
ATOM 2106 N N . ASP A 1 259 ? 2.389 -14.262 -21.667 1.00 79.50 259 ASP A N 1
ATOM 2107 C CA . ASP A 1 259 ? 3.568 -15.016 -22.130 1.00 79.50 259 ASP A CA 1
ATOM 2108 C C . ASP A 1 259 ? 3.814 -14.903 -23.636 1.00 79.50 259 ASP A C 1
ATOM 2110 O O . ASP A 1 259 ? 4.563 -15.677 -24.233 1.00 79.50 259 ASP A O 1
ATOM 2114 N N . ALA A 1 260 ? 3.207 -13.898 -24.267 1.00 83.56 260 ALA A N 1
ATOM 2115 C CA . ALA A 1 260 ? 3.523 -13.550 -25.640 1.00 83.56 260 ALA A CA 1
ATOM 2116 C C . ALA A 1 260 ? 4.977 -13.054 -25.759 1.00 83.56 260 ALA A C 1
ATOM 2118 O O . ALA A 1 260 ? 5.495 -12.398 -24.856 1.00 83.56 260 ALA A O 1
ATOM 2119 N N . ASP A 1 261 ? 5.605 -13.261 -26.925 1.00 82.69 261 ASP A N 1
ATOM 2120 C CA . ASP A 1 261 ? 6.968 -12.774 -27.241 1.00 82.69 261 ASP A CA 1
ATOM 2121 C C . ASP A 1 261 ? 7.153 -11.260 -27.019 1.00 82.69 261 ASP A C 1
ATOM 2123 O O . ASP A 1 261 ? 8.266 -10.768 -26.863 1.00 82.69 261 ASP A O 1
ATOM 2127 N N . GLN A 1 262 ? 6.048 -10.516 -27.012 1.00 86.94 262 GLN A N 1
ATOM 2128 C CA . GLN A 1 262 ? 5.983 -9.075 -26.776 1.00 86.94 262 GLN A CA 1
ATOM 2129 C C . GLN A 1 262 ? 5.051 -8.749 -25.598 1.00 86.94 262 GLN A C 1
ATOM 2131 O O . GLN A 1 262 ? 4.298 -7.779 -25.659 1.00 86.94 262 GLN A O 1
ATOM 2136 N N . GLY A 1 263 ? 5.024 -9.605 -24.574 1.00 85.38 263 GLY A N 1
ATOM 2137 C CA . GLY A 1 263 ? 4.224 -9.405 -23.363 1.00 85.38 263 GLY A CA 1
ATOM 2138 C C . GLY A 1 263 ? 4.766 -8.273 -22.490 1.00 85.38 263 GLY A C 1
ATOM 2139 O O . GLY A 1 263 ? 3.994 -7.484 -21.939 1.00 85.38 263 GLY A O 1
ATOM 2140 N N . MET A 1 264 ? 6.097 -8.156 -22.410 1.00 92.94 264 MET A N 1
ATOM 2141 C CA . MET A 1 264 ? 6.784 -7.099 -21.669 1.00 92.94 264 MET A CA 1
ATOM 2142 C C . MET A 1 264 ? 7.902 -6.457 -22.480 1.00 92.94 264 MET A C 1
ATOM 2144 O O . MET A 1 264 ? 8.562 -7.119 -23.280 1.00 92.94 264 MET A O 1
ATOM 2148 N N . SER A 1 265 ? 8.163 -5.184 -22.212 1.00 94.56 265 SER A N 1
ATOM 2149 C CA . SER A 1 265 ? 9.341 -4.470 -22.692 1.00 94.56 265 SER A CA 1
ATOM 2150 C C . SER A 1 265 ? 10.324 -4.196 -21.557 1.00 94.56 265 SER A C 1
ATOM 2152 O O . SER A 1 265 ? 9.941 -3.995 -20.400 1.00 94.56 265 SER A O 1
ATOM 2154 N N . ILE A 1 266 ? 11.612 -4.186 -21.898 1.00 94.94 266 ILE A N 1
ATOM 2155 C CA . ILE A 1 266 ? 12.705 -3.794 -21.007 1.00 94.94 266 ILE A CA 1
ATOM 2156 C C . ILE A 1 266 ? 13.216 -2.427 -21.461 1.00 94.94 266 ILE A C 1
ATOM 2158 O O . ILE A 1 266 ? 13.523 -2.226 -22.640 1.00 94.94 266 ILE A O 1
ATOM 2162 N N . HIS A 1 267 ? 13.339 -1.491 -20.521 1.00 94.56 267 HIS A N 1
ATOM 2163 C CA . HIS A 1 267 ? 13.795 -0.128 -20.790 1.00 94.56 267 HIS A CA 1
ATOM 2164 C C . HIS A 1 267 ? 15.014 0.220 -19.957 1.00 94.56 267 HIS A C 1
ATOM 2166 O O . HIS A 1 267 ? 15.084 -0.101 -18.770 1.00 94.56 267 HIS A O 1
ATOM 2172 N N . ARG A 1 268 ? 15.947 0.948 -20.574 1.00 92.75 268 ARG A N 1
ATOM 2173 C CA . ARG A 1 268 ? 17.007 1.657 -19.867 1.00 92.75 268 ARG A CA 1
ATOM 2174 C C . ARG A 1 268 ? 16.515 3.042 -19.477 1.00 92.75 268 ARG A C 1
ATOM 2176 O O . ARG A 1 268 ? 16.047 3.793 -20.328 1.00 92.75 268 ARG A O 1
ATOM 2183 N N . VAL A 1 269 ? 16.688 3.393 -18.213 1.00 91.75 269 VAL A N 1
ATOM 2184 C CA . VAL A 1 269 ? 16.383 4.723 -17.687 1.00 91.75 269 VAL A CA 1
ATOM 2185 C C . VAL A 1 269 ? 17.631 5.591 -17.805 1.00 91.75 269 VAL A C 1
ATOM 2187 O O . VAL A 1 269 ? 18.693 5.234 -17.290 1.00 91.75 269 VAL A O 1
ATOM 2190 N N . LEU A 1 270 ? 17.521 6.702 -18.527 1.00 89.19 270 LEU A N 1
ATOM 2191 C CA . LEU A 1 270 ? 18.622 7.619 -18.806 1.00 89.19 270 LEU A CA 1
ATOM 2192 C C . LEU A 1 270 ? 18.571 8.795 -17.831 1.00 89.19 270 LEU A C 1
ATOM 2194 O O . LEU A 1 270 ? 17.839 9.757 -18.050 1.00 89.19 270 LEU A O 1
ATOM 2198 N N . TRP A 1 271 ? 19.345 8.691 -16.752 1.00 89.69 271 TRP A N 1
ATOM 2199 C CA . TRP A 1 271 ? 19.503 9.736 -15.740 1.00 89.69 271 TRP A CA 1
ATOM 2200 C C . TRP A 1 271 ? 20.726 9.477 -14.861 1.00 89.69 271 TRP A C 1
ATOM 2202 O O . TRP A 1 271 ? 21.208 8.342 -14.771 1.00 89.69 271 TRP A O 1
ATOM 2212 N N . ASP A 1 272 ? 21.219 10.524 -14.203 1.00 82.81 272 ASP A N 1
ATOM 2213 C CA . ASP A 1 272 ? 22.230 10.399 -13.153 1.00 82.81 272 ASP A CA 1
ATOM 2214 C C . ASP A 1 272 ? 21.517 10.317 -11.805 1.00 82.81 272 ASP A C 1
ATOM 2216 O O . ASP A 1 272 ? 21.316 11.317 -11.120 1.00 82.81 272 ASP A O 1
ATOM 2220 N N . ALA A 1 273 ? 21.081 9.107 -11.457 1.00 80.00 273 ALA A N 1
ATOM 2221 C CA . ALA A 1 273 ? 20.237 8.882 -10.292 1.00 80.00 273 ALA A CA 1
ATOM 2222 C C . ALA A 1 273 ? 20.858 9.394 -8.985 1.00 80.00 273 ALA A C 1
ATOM 2224 O O . ALA A 1 273 ? 20.146 9.922 -8.138 1.00 80.00 273 ALA A O 1
ATOM 2225 N N . GLU A 1 274 ? 22.175 9.248 -8.810 1.00 76.75 274 GLU A N 1
ATOM 2226 C CA . GLU A 1 274 ? 22.854 9.722 -7.600 1.00 76.75 274 GLU A CA 1
ATOM 2227 C C . GLU A 1 274 ? 22.845 11.247 -7.545 1.00 76.75 274 GLU A C 1
ATOM 2229 O O . GLU A 1 274 ? 22.445 11.834 -6.540 1.00 76.75 274 GLU A O 1
ATOM 2234 N N . LYS A 1 275 ? 23.212 11.906 -8.647 1.00 79.19 275 LYS A N 1
ATOM 2235 C CA . LYS A 1 275 ? 23.205 13.367 -8.719 1.00 79.19 275 LYS A CA 1
ATOM 2236 C C . LYS A 1 275 ? 21.798 13.933 -8.574 1.00 79.19 275 LYS A C 1
ATOM 2238 O O . LYS A 1 275 ? 21.590 14.841 -7.775 1.00 79.19 275 LYS A O 1
ATOM 2243 N N . GLU A 1 276 ? 20.837 13.420 -9.328 1.00 80.31 276 GLU A N 1
ATOM 2244 C CA . GLU A 1 276 ? 19.474 13.947 -9.365 1.00 80.31 276 GLU A CA 1
ATOM 2245 C C . GLU A 1 276 ? 18.758 13.742 -8.033 1.00 80.31 276 GLU A C 1
ATOM 2247 O O . GLU A 1 276 ? 18.172 14.693 -7.521 1.00 80.31 276 GLU A O 1
ATOM 2252 N N . LEU A 1 277 ? 18.893 12.568 -7.407 1.00 73.25 277 LEU A N 1
ATOM 2253 C CA . LEU A 1 277 ? 18.293 12.321 -6.095 1.00 73.25 277 LEU A CA 1
ATOM 2254 C C . LEU A 1 277 ? 19.024 13.050 -4.959 1.00 73.25 277 LEU A C 1
ATOM 2256 O O . LEU A 1 277 ? 18.372 13.444 -3.998 1.00 73.25 277 LEU A O 1
ATOM 2260 N N . SER A 1 278 ? 20.340 13.282 -5.058 1.00 71.06 278 SER A N 1
ATOM 2261 C CA . SER A 1 278 ? 21.085 14.057 -4.046 1.00 71.06 278 SER A CA 1
ATOM 2262 C C . SER A 1 278 ? 20.686 15.536 -3.993 1.00 71.06 278 SER A C 1
ATOM 2264 O O . SER A 1 278 ? 20.807 16.170 -2.946 1.00 71.06 278 SER A O 1
ATOM 2266 N N . ASN A 1 279 ? 20.180 16.077 -5.107 1.00 68.12 279 ASN A N 1
ATOM 2267 C CA . ASN A 1 279 ? 19.697 17.456 -5.198 1.00 68.12 279 ASN A CA 1
ATOM 2268 C C . ASN A 1 279 ? 18.283 17.633 -4.631 1.00 68.12 279 ASN A C 1
ATOM 2270 O O . ASN A 1 279 ? 17.815 18.767 -4.515 1.00 68.12 279 ASN A O 1
ATOM 2274 N N . VAL A 1 280 ? 17.603 16.540 -4.275 1.00 62.22 280 VAL A N 1
ATOM 2275 C CA . VAL A 1 280 ? 16.298 16.586 -3.623 1.00 62.22 280 VAL A CA 1
ATOM 2276 C C . VAL A 1 280 ? 16.500 16.383 -2.113 1.00 62.22 280 VAL A C 1
ATOM 2278 O O . VAL A 1 280 ? 16.894 15.292 -1.694 1.00 62.22 280 VAL A O 1
ATOM 2281 N N . PRO A 1 281 ? 16.236 17.401 -1.267 1.00 52.78 281 PRO A N 1
ATOM 2282 C CA . PRO A 1 281 ? 16.281 17.238 0.182 1.00 52.78 281 PRO A CA 1
ATOM 2283 C C . PRO A 1 281 ? 15.285 16.169 0.657 1.00 52.78 281 PRO A C 1
ATOM 2285 O O . PRO A 1 281 ? 14.253 15.928 0.031 1.00 52.78 281 PRO A O 1
ATOM 2288 N N . ASN A 1 282 ? 15.596 15.522 1.783 1.00 52.88 282 ASN A N 1
ATOM 2289 C CA . ASN A 1 282 ? 14.785 14.443 2.348 1.00 52.88 282 ASN A CA 1
ATOM 2290 C C . ASN A 1 282 ? 13.376 14.929 2.763 1.00 52.88 282 ASN A C 1
ATOM 2292 O O . ASN A 1 282 ? 13.195 15.486 3.838 1.00 52.88 282 ASN A O 1
ATOM 2296 N N . ASN A 1 283 ? 12.410 14.678 1.879 1.00 48.53 283 ASN A N 1
ATOM 2297 C CA . ASN A 1 283 ? 10.975 14.376 2.009 1.00 48.53 283 ASN A CA 1
ATOM 2298 C C . ASN A 1 283 ? 10.146 14.838 3.238 1.00 48.53 283 ASN A C 1
ATOM 2300 O O . ASN A 1 283 ? 9.212 14.137 3.622 1.00 48.53 283 ASN A O 1
ATOM 2304 N N . SER A 1 284 ? 10.422 15.991 3.853 1.00 44.62 284 SER A N 1
ATOM 2305 C CA . SER A 1 284 ? 9.580 16.544 4.933 1.00 44.62 284 SER A CA 1
ATOM 2306 C C . SER A 1 284 ? 8.583 17.626 4.479 1.00 44.62 284 SER A C 1
ATOM 2308 O O . SER A 1 284 ? 7.946 18.239 5.330 1.00 44.62 284 SER A O 1
ATOM 2310 N N . ASP A 1 285 ? 8.464 17.908 3.175 1.00 45.69 285 ASP A N 1
ATOM 2311 C CA . ASP A 1 285 ? 7.671 19.026 2.628 1.00 45.69 285 ASP A CA 1
ATOM 2312 C C . ASP A 1 285 ? 6.979 18.635 1.299 1.00 45.69 285 ASP A C 1
ATOM 2314 O O . ASP A 1 285 ? 7.619 18.101 0.389 1.00 45.69 285 ASP A O 1
ATOM 2318 N N . GLN A 1 286 ? 5.678 18.932 1.161 1.00 45.12 286 GLN A N 1
ATOM 2319 C CA . GLN A 1 286 ? 4.865 18.715 -0.053 1.00 45.12 286 GLN A CA 1
ATOM 2320 C C . GLN A 1 286 ? 5.480 19.329 -1.313 1.00 45.12 286 GLN A C 1
ATOM 2322 O O . GLN A 1 286 ? 5.420 18.751 -2.402 1.00 45.12 286 GLN A O 1
ATOM 2327 N N . THR A 1 287 ? 6.118 20.488 -1.165 1.00 49.44 287 THR A N 1
ATOM 2328 C CA . THR A 1 287 ? 6.792 21.196 -2.261 1.00 49.44 287 THR A CA 1
ATOM 2329 C C . THR A 1 287 ? 7.969 20.378 -2.811 1.00 49.44 287 THR A C 1
ATOM 2331 O O . THR A 1 287 ? 8.349 20.506 -3.974 1.00 49.44 287 THR A O 1
ATOM 2334 N N . GLN A 1 288 ? 8.534 19.485 -1.994 1.00 56.69 288 GLN A N 1
ATOM 2335 C CA . GLN A 1 288 ? 9.708 18.672 -2.320 1.00 56.69 288 GLN A CA 1
ATOM 2336 C C . GLN A 1 288 ? 9.326 17.314 -2.932 1.00 56.69 288 GLN A C 1
ATOM 2338 O O . GLN A 1 288 ? 10.050 16.811 -3.790 1.00 56.69 288 GLN A O 1
ATOM 2343 N N . GLN A 1 289 ? 8.146 16.770 -2.612 1.00 52.78 289 GLN A N 1
ATOM 2344 C CA . GLN A 1 289 ? 7.575 15.626 -3.342 1.00 52.78 289 GLN A CA 1
ATOM 2345 C C . GLN A 1 289 ? 7.289 15.971 -4.810 1.00 52.78 289 GLN A C 1
ATOM 2347 O O . GLN A 1 289 ? 7.509 15.148 -5.703 1.00 52.78 289 GLN A O 1
ATOM 2352 N N . GLN A 1 290 ? 6.856 17.208 -5.078 1.00 59.66 290 GLN A N 1
ATOM 2353 C CA . GLN A 1 290 ? 6.719 17.722 -6.443 1.00 59.66 290 GLN A CA 1
ATOM 2354 C C . GLN A 1 290 ? 8.071 17.812 -7.164 1.00 59.66 290 GLN A C 1
ATOM 2356 O O . GLN A 1 290 ? 8.129 17.557 -8.363 1.00 59.66 290 GLN A O 1
ATOM 2361 N N . ALA A 1 291 ? 9.164 18.104 -6.449 1.00 64.00 291 ALA A N 1
ATOM 2362 C CA . ALA A 1 291 ? 10.500 18.181 -7.040 1.00 64.00 291 ALA A CA 1
ATOM 2363 C C . ALA A 1 291 ? 11.006 16.815 -7.536 1.00 64.00 291 ALA A C 1
ATOM 2365 O O . ALA A 1 291 ? 11.579 16.743 -8.619 1.00 64.00 291 ALA A O 1
ATOM 2366 N N . VAL A 1 292 ? 10.740 15.725 -6.805 1.00 66.88 292 VAL A N 1
ATOM 2367 C CA . VAL A 1 292 ? 11.066 14.358 -7.267 1.00 66.88 292 VAL A CA 1
ATOM 2368 C C . VAL A 1 292 ? 10.190 13.958 -8.446 1.00 66.88 292 VAL A C 1
ATOM 2370 O O . VAL A 1 292 ? 10.692 13.403 -9.415 1.00 66.88 292 VAL A O 1
ATOM 2373 N N . ARG A 1 293 ? 8.890 14.274 -8.399 1.00 65.62 293 ARG A N 1
ATOM 2374 C CA . ARG A 1 293 ? 7.959 13.995 -9.507 1.00 65.62 293 ARG A CA 1
ATOM 2375 C C . ARG A 1 293 ? 8.267 14.795 -10.773 1.00 65.62 293 ARG A C 1
ATOM 2377 O O . ARG A 1 293 ? 7.870 14.372 -11.855 1.00 65.62 293 ARG A O 1
ATOM 2384 N N . ALA A 1 294 ? 8.953 15.931 -10.638 1.00 75.31 294 ALA A N 1
ATOM 2385 C CA . ALA A 1 294 ? 9.457 16.717 -11.758 1.00 75.31 294 ALA A CA 1
ATOM 2386 C C . ALA A 1 294 ? 10.689 16.078 -12.423 1.00 75.31 294 ALA A C 1
ATOM 2388 O O . ALA A 1 294 ? 11.017 16.435 -13.557 1.00 75.31 294 ALA A O 1
ATOM 2389 N N . ILE A 1 295 ? 11.353 15.122 -11.760 1.00 81.62 295 ILE A N 1
ATOM 2390 C CA . ILE A 1 295 ? 12.372 14.288 -12.394 1.00 81.62 295 ILE A CA 1
ATOM 2391 C C . ILE A 1 295 ? 11.652 13.347 -13.361 1.00 81.62 295 ILE A C 1
ATOM 2393 O O . ILE A 1 295 ? 10.906 12.461 -12.960 1.00 81.62 295 ILE A O 1
ATOM 2397 N N . MET A 1 296 ? 11.867 13.569 -14.655 1.00 87.06 296 MET A N 1
ATOM 2398 C CA . MET A 1 296 ? 11.204 12.842 -15.739 1.00 87.06 296 MET A CA 1
ATOM 2399 C C . MET A 1 296 ? 12.268 12.210 -16.640 1.00 87.06 296 MET A C 1
ATOM 2401 O O . MET A 1 296 ? 12.490 12.684 -17.760 1.00 87.06 296 MET A O 1
ATOM 2405 N N . PRO A 1 297 ? 12.960 11.157 -16.174 1.00 89.62 297 PRO A N 1
ATOM 2406 C CA . PRO A 1 297 ? 14.078 10.572 -16.893 1.00 89.62 297 PRO A CA 1
ATOM 2407 C C . PRO A 1 297 ? 13.606 10.006 -18.232 1.00 89.62 297 PRO A C 1
ATOM 2409 O O . PRO A 1 297 ? 12.473 9.532 -18.360 1.00 89.62 297 PRO A O 1
ATOM 2412 N N . GLU A 1 298 ? 14.447 10.077 -19.258 1.00 92.44 298 GLU A N 1
ATOM 2413 C CA . GLU A 1 298 ? 14.112 9.495 -20.557 1.00 92.44 298 GLU A CA 1
ATOM 2414 C C . GLU A 1 298 ? 14.208 7.967 -20.500 1.00 92.44 298 GLU A C 1
ATOM 2416 O O . GLU A 1 298 ? 15.106 7.402 -19.871 1.00 92.44 298 GLU A O 1
ATOM 2421 N N . LEU A 1 299 ? 13.279 7.292 -21.178 1.00 94.00 299 LEU A N 1
ATOM 2422 C CA . LEU A 1 299 ? 13.269 5.838 -21.292 1.00 94.00 299 LEU A CA 1
ATOM 2423 C C . LEU A 1 299 ? 13.743 5.438 -22.683 1.00 94.00 299 LEU A C 1
ATOM 2425 O O . LEU A 1 299 ? 13.172 5.845 -23.695 1.00 94.00 299 LEU A O 1
ATOM 2429 N N . LYS A 1 300 ? 14.789 4.616 -22.730 1.00 93.94 300 LYS A N 1
ATOM 2430 C CA . LYS A 1 300 ? 15.275 3.992 -23.955 1.00 93.94 300 LYS A CA 1
ATOM 2431 C C . LYS A 1 300 ? 14.826 2.538 -23.984 1.00 93.94 300 LYS A C 1
ATOM 2433 O O . LYS A 1 300 ? 15.323 1.724 -23.206 1.00 93.94 300 LYS A O 1
ATOM 2438 N N . PHE A 1 301 ? 13.951 2.213 -24.929 1.00 95.12 301 PHE A N 1
ATOM 2439 C CA . PHE A 1 301 ? 13.579 0.833 -25.225 1.00 95.12 301 PHE A CA 1
ATOM 2440 C C . PHE A 1 301 ? 14.824 0.000 -25.560 1.00 95.12 301 PHE A C 1
ATOM 2442 O O . PHE A 1 301 ? 15.659 0.420 -26.370 1.00 95.12 301 PHE A O 1
ATOM 2449 N N . LEU A 1 302 ? 14.950 -1.164 -24.925 1.00 93.75 302 LEU A N 1
ATOM 2450 C CA . LEU A 1 302 ? 16.016 -2.123 -25.203 1.00 93.75 302 LEU A CA 1
ATOM 2451 C C . LEU A 1 302 ? 15.484 -3.278 -26.042 1.00 93.75 302 LEU A C 1
ATOM 2453 O O . LEU A 1 302 ? 15.945 -3.483 -27.163 1.00 93.75 302 LEU A O 1
ATOM 2457 N N . GLU A 1 303 ? 14.514 -4.017 -25.508 1.00 94.88 303 GLU A N 1
ATOM 2458 C CA . GLU A 1 303 ? 13.976 -5.202 -26.165 1.00 94.88 303 GLU A CA 1
ATOM 2459 C C . GLU A 1 303 ? 12.584 -5.595 -25.660 1.00 94.88 303 GLU A C 1
ATOM 2461 O O . GLU A 1 303 ? 12.131 -5.166 -24.596 1.00 94.88 303 GLU A O 1
ATOM 2466 N N . TRP A 1 304 ? 11.926 -6.440 -26.454 1.00 95.12 304 TRP A N 1
ATOM 2467 C CA . TRP A 1 304 ? 10.731 -7.184 -26.067 1.00 95.12 304 TRP A CA 1
ATOM 2468 C C . TRP A 1 304 ? 11.129 -8.511 -25.424 1.00 95.12 304 TRP A C 1
ATOM 2470 O O . TRP A 1 304 ? 12.142 -9.101 -25.797 1.00 95.12 304 TRP A O 1
ATOM 2480 N N . THR A 1 305 ? 10.312 -9.001 -24.497 1.00 93.12 305 THR A N 1
ATOM 2481 C CA . THR A 1 305 ? 10.494 -10.310 -23.872 1.00 93.12 305 THR A CA 1
ATOM 2482 C C . THR A 1 305 ? 9.155 -10.942 -23.506 1.00 93.12 305 THR A C 1
ATOM 2484 O O . THR A 1 305 ? 8.155 -10.256 -23.256 1.00 93.12 305 THR A O 1
ATOM 2487 N N . ARG A 1 306 ? 9.166 -12.272 -23.389 1.00 91.62 306 ARG A N 1
ATOM 2488 C CA . ARG A 1 306 ? 8.151 -13.005 -22.627 1.00 91.62 306 ARG A CA 1
ATOM 2489 C C . ARG A 1 306 ? 8.316 -12.718 -21.146 1.00 91.62 306 ARG A C 1
ATOM 2491 O O . ARG A 1 306 ? 9.443 -12.540 -20.670 1.00 91.62 306 ARG A O 1
ATOM 2498 N N . THR A 1 307 ? 7.221 -12.743 -20.396 1.00 88.31 307 THR A N 1
ATOM 2499 C CA . THR A 1 307 ? 7.282 -12.576 -18.940 1.00 88.31 307 THR A CA 1
ATOM 2500 C C . THR A 1 307 ? 8.060 -13.708 -18.280 1.00 88.31 307 THR A C 1
ATOM 2502 O O . THR A 1 307 ? 8.837 -13.434 -17.369 1.00 88.31 307 THR A O 1
ATOM 2505 N N . SER A 1 308 ? 7.945 -14.951 -18.764 1.00 87.19 308 SER A N 1
ATOM 2506 C CA . SER A 1 308 ? 8.700 -16.082 -18.203 1.00 87.19 308 SER A CA 1
ATOM 2507 C C . SER A 1 308 ? 10.215 -15.974 -18.401 1.00 87.19 308 SER A C 1
ATOM 2509 O O . SER A 1 308 ? 10.982 -16.625 -17.696 1.00 87.19 308 SER A O 1
ATOM 2511 N N . GLU A 1 309 ? 10.661 -15.186 -19.381 1.00 90.69 309 GLU A N 1
ATOM 2512 C CA . GLU A 1 309 ? 12.075 -15.040 -19.744 1.00 90.69 309 GLU A CA 1
ATOM 2513 C C . GLU A 1 309 ? 12.695 -13.745 -19.211 1.00 90.69 309 GLU A C 1
ATOM 2515 O O . GLU A 1 309 ? 13.919 -13.613 -19.191 1.00 90.69 309 GLU A O 1
ATOM 2520 N N . ALA A 1 310 ? 11.872 -12.812 -18.727 1.00 90.50 310 ALA A N 1
ATOM 2521 C CA . ALA A 1 310 ? 12.292 -11.466 -18.365 1.00 90.50 310 ALA A CA 1
ATOM 2522 C C . ALA A 1 310 ? 13.450 -11.445 -17.354 1.00 90.50 310 ALA A C 1
ATOM 2524 O O . ALA A 1 310 ? 14.435 -10.748 -17.574 1.00 90.50 310 ALA A O 1
ATOM 2525 N N . LEU A 1 311 ? 13.391 -12.251 -16.286 1.00 87.12 311 LEU A N 1
ATOM 2526 C CA . LEU A 1 311 ? 14.467 -12.305 -15.288 1.00 87.12 311 LEU A CA 1
ATOM 2527 C C . LEU A 1 311 ? 15.804 -12.745 -15.894 1.00 87.12 311 LEU A C 1
ATOM 2529 O O . LEU A 1 311 ? 16.838 -12.136 -15.633 1.00 87.12 311 LEU A O 1
ATOM 2533 N N . LYS A 1 312 ? 15.768 -13.770 -16.750 1.00 87.50 312 LYS A N 1
ATOM 2534 C CA . LYS A 1 312 ? 16.953 -14.266 -17.450 1.00 87.50 312 LYS A CA 1
ATOM 2535 C C . LYS A 1 312 ? 17.535 -13.186 -18.368 1.00 87.50 312 LYS A C 1
ATOM 2537 O O . LYS A 1 312 ? 18.744 -12.980 -18.363 1.00 87.50 312 LYS A O 1
ATOM 2542 N N . ARG A 1 313 ? 16.686 -12.471 -19.117 1.00 89.56 313 ARG A N 1
ATOM 2543 C CA . ARG A 1 313 ? 17.113 -11.362 -19.990 1.00 89.56 313 ARG A CA 1
ATOM 2544 C C . ARG A 1 313 ? 17.775 -10.233 -19.203 1.00 89.56 313 ARG A C 1
ATOM 2546 O O . ARG A 1 313 ? 18.816 -9.730 -19.611 1.00 89.56 313 ARG A O 1
ATOM 2553 N N . LEU A 1 314 ? 17.217 -9.863 -18.053 1.00 88.56 314 LEU A N 1
ATOM 2554 C CA . LEU A 1 314 ? 17.799 -8.836 -17.188 1.00 88.56 314 LEU A CA 1
ATOM 2555 C C . LEU A 1 314 ? 19.176 -9.243 -16.649 1.00 88.56 314 LEU A C 1
ATOM 2557 O O . LEU A 1 314 ? 20.091 -8.422 -16.639 1.00 88.56 314 LEU A O 1
ATOM 2561 N N . ASP A 1 315 ? 19.336 -10.505 -16.247 1.00 84.12 315 ASP A N 1
ATOM 2562 C CA . ASP A 1 315 ? 20.621 -11.043 -15.787 1.00 84.12 315 ASP A CA 1
ATOM 256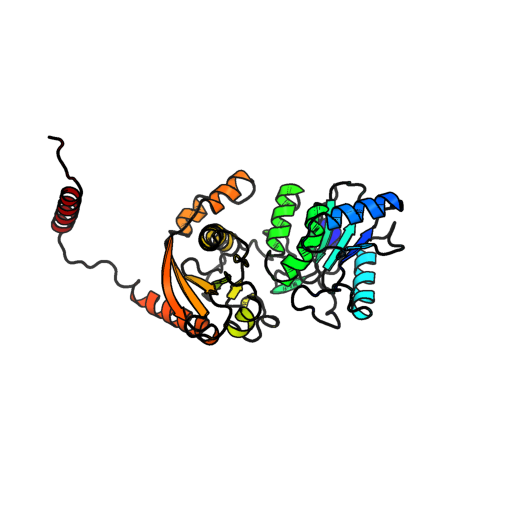3 C C . ASP A 1 315 ? 21.676 -11.021 -16.904 1.00 84.12 315 ASP A C 1
ATOM 2565 O O . ASP A 1 315 ? 22.826 -10.636 -16.674 1.00 84.12 315 ASP A O 1
ATOM 2569 N N . GLU A 1 316 ? 21.276 -11.345 -18.136 1.00 85.19 316 GLU A N 1
ATOM 2570 C CA . GLU A 1 316 ? 22.131 -11.222 -19.319 1.00 85.19 316 GLU A CA 1
ATOM 2571 C C . GLU A 1 316 ? 22.527 -9.756 -19.574 1.00 85.19 316 GLU A C 1
ATOM 2573 O O . GLU A 1 316 ? 23.713 -9.460 -19.734 1.00 85.19 316 GLU A O 1
ATOM 2578 N N . LEU A 1 317 ? 21.579 -8.816 -19.526 1.00 83.50 317 LEU A N 1
ATOM 2579 C CA . LEU A 1 317 ? 21.847 -7.383 -19.705 1.00 83.50 317 LEU A CA 1
ATOM 2580 C C . LEU A 1 317 ? 22.776 -6.813 -18.622 1.00 83.50 317 LEU A C 1
ATOM 2582 O O . LEU A 1 317 ? 23.654 -6.004 -18.930 1.00 83.50 317 LEU A O 1
ATOM 2586 N N . GLN A 1 318 ? 22.634 -7.248 -17.368 1.00 73.50 318 GLN A N 1
ATOM 2587 C CA . GLN A 1 318 ? 23.553 -6.870 -16.290 1.00 73.50 318 GLN A CA 1
ATOM 2588 C C . GLN A 1 318 ? 24.956 -7.443 -16.487 1.00 73.50 318 GLN A C 1
ATOM 2590 O O . GLN A 1 318 ? 25.938 -6.774 -16.159 1.00 73.50 318 GLN A O 1
ATOM 2595 N N . SER A 1 319 ? 25.063 -8.664 -17.015 1.00 67.94 319 SER A N 1
ATOM 2596 C CA . SER A 1 319 ? 26.358 -9.278 -17.313 1.00 67.94 319 SER A CA 1
ATOM 2597 C C . SER A 1 319 ? 27.083 -8.566 -18.460 1.00 67.94 319 SER A C 1
ATOM 2599 O O . SER A 1 319 ? 28.274 -8.298 -18.344 1.00 67.94 319 SER A O 1
ATOM 2601 N N . LEU A 1 320 ? 26.351 -8.147 -19.500 1.00 61.69 320 LEU A N 1
ATOM 2602 C CA . LEU A 1 320 ? 26.884 -7.387 -20.636 1.00 61.69 320 LEU A CA 1
ATOM 2603 C C . LEU A 1 320 ? 27.304 -5.962 -20.237 1.00 61.69 320 LEU A C 1
ATOM 2605 O O . LEU A 1 320 ? 28.312 -5.449 -20.714 1.00 61.69 320 LEU A O 1
ATOM 2609 N N . GLY A 1 321 ? 26.576 -5.335 -19.308 1.00 52.06 321 GLY A N 1
ATOM 2610 C CA . GLY A 1 321 ? 26.908 -4.009 -18.776 1.00 52.06 321 GLY A CA 1
ATOM 2611 C C . GLY A 1 321 ? 28.187 -3.951 -17.929 1.00 52.06 321 GLY A C 1
ATOM 2612 O O . GLY A 1 321 ? 28.665 -2.852 -17.653 1.00 52.06 321 GLY A O 1
ATOM 2613 N N . LYS A 1 322 ? 28.758 -5.096 -17.521 1.00 45.12 322 LYS A N 1
ATOM 2614 C CA . LYS A 1 322 ? 30.055 -5.146 -16.821 1.00 45.12 322 LYS A CA 1
ATOM 2615 C C . LYS A 1 322 ? 31.256 -5.080 -17.767 1.00 45.12 322 LYS A C 1
ATOM 2617 O O . LYS A 1 322 ? 32.306 -4.610 -17.336 1.00 45.12 322 LYS A O 1
ATOM 2622 N N . ASP A 1 323 ? 31.098 -5.457 -19.035 1.00 36.84 323 ASP A N 1
ATOM 2623 C CA . ASP A 1 323 ? 32.194 -5.412 -20.011 1.00 36.84 323 ASP A CA 1
ATOM 2624 C C . ASP A 1 323 ? 32.359 -4.009 -20.628 1.00 36.84 323 ASP A C 1
ATOM 2626 O O . ASP A 1 323 ? 33.486 -3.535 -20.787 1.00 36.84 323 ASP A O 1
ATOM 2630 N N . ASP A 1 324 ? 31.262 -3.269 -20.823 1.00 37.16 324 ASP A N 1
ATOM 2631 C CA . ASP A 1 324 ? 31.269 -1.900 -21.380 1.00 37.16 324 ASP A CA 1
ATOM 2632 C C . ASP A 1 324 ? 31.629 -0.787 -20.370 1.00 37.16 324 ASP A C 1
ATOM 2634 O O . ASP A 1 324 ? 31.741 0.381 -20.739 1.00 37.16 324 ASP A O 1
ATOM 2638 N N . LEU A 1 325 ? 31.854 -1.122 -19.094 1.00 37.50 325 LEU A N 1
ATOM 2639 C CA . LEU A 1 325 ? 32.328 -0.176 -18.067 1.00 37.50 325 LEU A CA 1
ATOM 2640 C C . LEU A 1 325 ? 33.828 -0.319 -17.751 1.00 37.50 325 LEU A C 1
ATOM 2642 O O . LEU A 1 325 ? 34.345 0.401 -16.897 1.00 37.50 325 LEU A O 1
ATOM 2646 N N . SER A 1 326 ? 34.538 -1.210 -18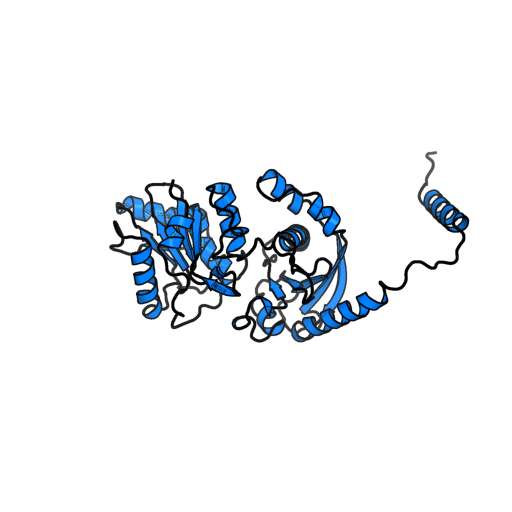.455 1.00 31.89 326 SER A N 1
ATOM 2647 C CA . SER A 1 326 ? 35.998 -1.370 -18.353 1.00 31.89 326 SER A CA 1
ATOM 2648 C C . SER A 1 326 ? 36.779 -0.760 -19.524 1.00 31.89 326 SER A C 1
ATOM 2650 O O . SER A 1 326 ? 37.994 -0.591 -19.419 1.00 31.89 326 SER A O 1
ATOM 2652 N N . GLN A 1 327 ? 36.108 -0.336 -20.600 1.00 31.98 327 GLN A N 1
ATOM 2653 C CA . GLN A 1 327 ? 36.727 0.514 -21.616 1.00 31.98 327 GLN A CA 1
ATOM 2654 C C . GLN A 1 327 ? 36.491 1.982 -21.279 1.00 31.98 327 GLN A C 1
ATOM 2656 O O . GLN A 1 327 ? 35.602 2.657 -21.794 1.00 31.98 327 GLN A O 1
ATOM 2661 N N . GLY A 1 328 ? 37.351 2.474 -20.387 1.00 30.62 328 GLY A N 1
ATOM 2662 C CA . GLY A 1 328 ? 37.722 3.877 -20.408 1.00 30.62 328 GLY A CA 1
ATOM 2663 C C . GLY A 1 328 ? 38.131 4.269 -21.828 1.00 30.62 328 GLY A C 1
ATOM 2664 O O . GLY A 1 328 ? 38.769 3.500 -22.544 1.00 30.62 328 GLY A O 1
ATOM 2665 N N . VAL A 1 329 ? 37.704 5.464 -22.215 1.00 37.66 329 VAL A N 1
ATOM 2666 C CA . VAL A 1 329 ? 38.075 6.167 -23.438 1.00 37.66 329 VAL A CA 1
ATOM 2667 C C . VAL A 1 329 ? 39.577 6.014 -23.699 1.00 37.66 329 VAL A C 1
ATOM 2669 O O . VAL A 1 329 ? 40.386 6.686 -23.070 1.00 37.66 329 VAL A O 1
ATOM 2672 N N . ASP A 1 330 ? 39.930 5.159 -24.653 1.00 38.62 330 ASP A N 1
ATOM 2673 C CA . ASP A 1 330 ? 41.179 5.260 -25.404 1.00 38.62 330 ASP A CA 1
ATOM 2674 C C . ASP A 1 330 ? 40.812 5.506 -26.870 1.00 38.62 330 ASP A C 1
ATOM 2676 O O . ASP A 1 330 ? 41.054 4.712 -27.778 1.00 38.62 330 ASP A O 1
ATOM 2680 N N . THR A 1 331 ? 40.115 6.620 -27.107 1.00 39.25 331 THR A N 1
ATOM 2681 C CA . THR A 1 331 ? 40.110 7.209 -28.440 1.00 39.25 331 THR A CA 1
ATOM 2682 C C . THR A 1 331 ? 41.475 7.856 -28.599 1.00 39.25 331 THR A C 1
ATOM 2684 O O . THR A 1 331 ? 41.677 8.970 -28.119 1.00 39.25 331 THR A O 1
ATOM 2687 N N . GLY A 1 332 ? 42.412 7.154 -29.236 1.00 36.91 332 GLY A N 1
ATOM 2688 C CA . GLY A 1 332 ? 43.716 7.677 -29.657 1.00 36.91 332 GLY A CA 1
ATOM 2689 C C . GLY A 1 332 ? 43.602 8.784 -30.713 1.00 36.91 332 GLY A C 1
ATOM 2690 O O . GLY A 1 332 ? 44.209 8.694 -31.775 1.00 36.91 332 GLY A O 1
ATOM 2691 N N . LEU A 1 333 ? 42.794 9.804 -30.435 1.00 42.25 333 LEU A N 1
ATOM 2692 C CA . LEU A 1 333 ? 42.581 10.998 -31.233 1.00 42.25 333 LEU A CA 1
ATOM 2693 C C . LEU A 1 333 ? 43.016 12.191 -30.383 1.00 42.25 333 LEU A C 1
ATOM 2695 O O . LEU A 1 333 ? 42.553 12.379 -29.256 1.00 42.25 333 LEU A O 1
ATOM 2699 N N . ASP A 1 334 ? 43.956 12.961 -30.925 1.00 43.69 334 ASP A N 1
ATOM 2700 C CA . ASP A 1 334 ? 44.503 14.165 -30.307 1.00 43.69 334 ASP A CA 1
ATOM 2701 C C . ASP A 1 334 ? 43.363 15.159 -30.018 1.00 43.69 334 ASP A C 1
ATOM 2703 O O . ASP A 1 334 ? 42.457 15.351 -30.832 1.00 43.69 334 ASP A O 1
ATOM 2707 N N . GLY A 1 335 ? 43.398 15.816 -28.855 1.00 35.66 335 GLY A N 1
ATOM 2708 C CA . GLY A 1 335 ? 42.333 16.693 -28.352 1.00 35.66 335 GLY A CA 1
ATOM 2709 C C . GLY A 1 335 ? 41.991 17.880 -29.264 1.00 35.66 335 GLY A C 1
ATOM 2710 O O . GLY A 1 335 ? 40.982 18.552 -29.047 1.00 35.66 335 GLY A O 1
ATOM 2711 N N . ARG A 1 336 ? 42.789 18.131 -30.309 1.00 42.94 336 ARG A N 1
ATOM 2712 C CA . ARG A 1 336 ? 42.463 19.071 -31.391 1.00 42.94 336 ARG A CA 1
ATOM 2713 C C . ARG A 1 336 ? 41.424 18.542 -32.381 1.00 42.94 336 ARG A C 1
ATOM 2715 O O . ARG A 1 336 ? 40.575 19.323 -32.801 1.00 42.94 336 ARG A O 1
ATOM 2722 N N . GLU A 1 337 ? 41.423 17.251 -32.701 1.00 41.22 337 GLU A N 1
ATOM 2723 C CA . GLU A 1 337 ? 40.499 16.670 -33.690 1.00 41.22 337 GLU A CA 1
ATOM 2724 C C . GLU A 1 337 ? 39.063 16.595 -33.153 1.00 41.22 337 GLU A C 1
ATOM 2726 O O . GLU A 1 337 ? 38.102 16.834 -33.885 1.00 41.22 337 GLU A O 1
ATOM 2731 N N . VAL A 1 338 ? 38.904 16.368 -31.844 1.00 46.31 338 VAL A N 1
ATOM 2732 C CA . VAL A 1 338 ? 37.593 16.389 -31.170 1.00 46.31 338 VAL A CA 1
ATOM 2733 C C . VAL A 1 338 ? 36.993 17.801 -31.168 1.00 46.31 338 VAL A C 1
ATOM 2735 O O . VAL A 1 338 ? 35.785 17.962 -31.349 1.00 46.31 338 VAL A O 1
ATOM 2738 N N . LEU A 1 339 ? 37.825 18.839 -31.022 1.00 42.00 339 LEU A N 1
ATOM 2739 C CA . LEU A 1 339 ? 37.364 20.230 -31.035 1.00 42.00 339 LEU A CA 1
ATOM 2740 C C . LEU A 1 339 ? 36.920 20.678 -32.440 1.00 42.00 339 LEU A C 1
ATOM 2742 O O . LEU A 1 339 ? 35.909 21.373 -32.569 1.00 42.00 339 LEU A O 1
ATOM 2746 N N . GLU A 1 340 ? 37.623 20.237 -33.488 1.00 46.66 340 GLU A N 1
ATOM 2747 C CA . GLU A 1 340 ? 37.249 20.511 -34.883 1.00 46.66 340 GLU A CA 1
ATOM 2748 C C . GLU A 1 340 ? 35.962 19.780 -35.292 1.00 46.66 340 GLU A C 1
ATOM 2750 O O . GLU A 1 340 ? 35.115 20.366 -35.972 1.00 46.66 340 GLU A O 1
ATOM 2755 N N . LEU A 1 341 ? 35.744 18.546 -34.817 1.00 41.78 341 LEU A N 1
ATOM 2756 C CA . LEU A 1 341 ? 34.512 17.797 -35.094 1.00 41.78 341 LEU A CA 1
ATOM 2757 C C . LEU A 1 341 ? 33.282 18.461 -34.456 1.00 41.78 341 LEU A C 1
ATOM 2759 O O . LEU A 1 341 ? 32.231 18.577 -35.092 1.00 41.78 341 LEU A O 1
ATOM 2763 N N . VAL A 1 342 ? 33.421 18.956 -33.223 1.00 45.03 342 VAL A N 1
ATOM 2764 C CA . VAL A 1 342 ? 32.350 19.677 -32.518 1.00 45.03 342 VAL A CA 1
ATOM 2765 C C . VAL A 1 342 ? 32.069 21.032 -33.182 1.00 45.03 342 VAL A C 1
ATOM 2767 O O . VAL A 1 342 ? 30.903 21.386 -33.370 1.00 45.03 342 VAL A O 1
ATOM 2770 N N . GLN A 1 343 ? 33.093 21.763 -33.635 1.00 47.31 343 GLN A N 1
ATOM 2771 C CA . GLN A 1 343 ? 32.902 23.022 -34.373 1.00 47.31 343 GLN A CA 1
ATOM 2772 C C . GLN A 1 343 ? 32.272 22.813 -35.762 1.00 47.31 343 GLN A C 1
ATOM 2774 O O . GLN A 1 343 ? 31.387 23.580 -36.152 1.00 47.31 343 GLN A O 1
ATOM 2779 N N . ALA A 1 344 ? 32.634 21.742 -36.474 1.00 44.06 344 ALA A N 1
ATOM 2780 C CA . ALA A 1 344 ? 32.033 21.383 -37.761 1.00 44.06 344 ALA A CA 1
ATOM 2781 C C . ALA A 1 344 ? 30.559 20.949 -37.631 1.00 44.06 344 ALA A C 1
ATOM 2783 O O . ALA A 1 344 ? 29.747 21.212 -38.523 1.00 44.06 344 ALA A O 1
ATOM 2784 N N . MET A 1 345 ? 30.181 20.322 -36.511 1.00 40.44 345 MET A N 1
ATOM 2785 C CA . MET A 1 345 ? 28.788 19.961 -36.221 1.00 40.44 345 MET A CA 1
ATOM 2786 C C . MET A 1 345 ? 27.928 21.173 -35.839 1.00 40.44 345 MET A C 1
ATOM 2788 O O . MET A 1 345 ? 26.755 21.220 -36.215 1.00 40.44 345 MET A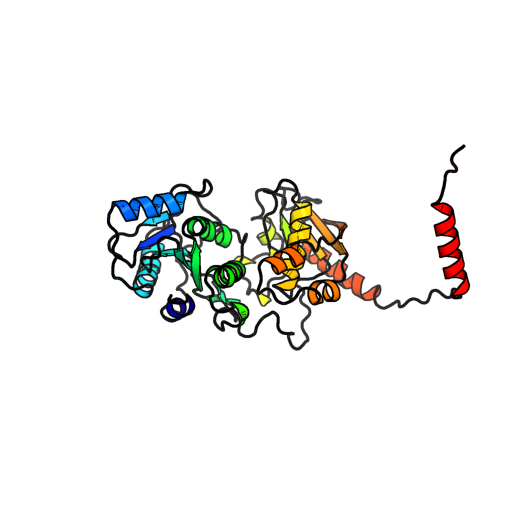 O 1
ATOM 2792 N N . ILE A 1 346 ? 28.504 22.174 -35.164 1.00 44.69 346 ILE A N 1
ATOM 2793 C CA . ILE A 1 346 ? 27.812 23.428 -34.822 1.00 44.69 346 ILE A CA 1
ATOM 2794 C C . ILE A 1 346 ? 27.552 24.274 -36.080 1.00 44.69 346 ILE A C 1
ATOM 2796 O O . ILE A 1 346 ? 26.452 24.802 -36.238 1.00 44.69 346 ILE A O 1
ATOM 2800 N N . GLN A 1 347 ? 28.491 24.331 -37.031 1.00 45.19 347 GLN A N 1
ATOM 2801 C CA . GLN A 1 347 ? 28.286 25.058 -38.295 1.00 45.19 347 GLN A CA 1
ATOM 2802 C C . GLN A 1 347 ? 27.256 24.403 -39.234 1.00 45.19 347 GLN A C 1
ATOM 2804 O O . GLN A 1 347 ? 26.671 25.087 -40.068 1.00 45.19 347 GLN A O 1
ATOM 2809 N N . ARG A 1 348 ? 26.965 23.102 -39.086 1.00 46.81 348 ARG A N 1
ATOM 2810 C CA . ARG A 1 348 ? 25.980 22.384 -39.921 1.00 46.81 348 ARG A CA 1
ATOM 2811 C C . ARG A 1 348 ? 24.521 22.504 -39.460 1.00 46.81 348 ARG A C 1
ATOM 2813 O O . ARG A 1 348 ? 23.641 22.032 -40.174 1.00 46.81 348 ARG A O 1
ATOM 2820 N N . ARG A 1 349 ? 24.239 23.119 -38.303 1.00 43.62 349 ARG A N 1
ATOM 2821 C CA . ARG A 1 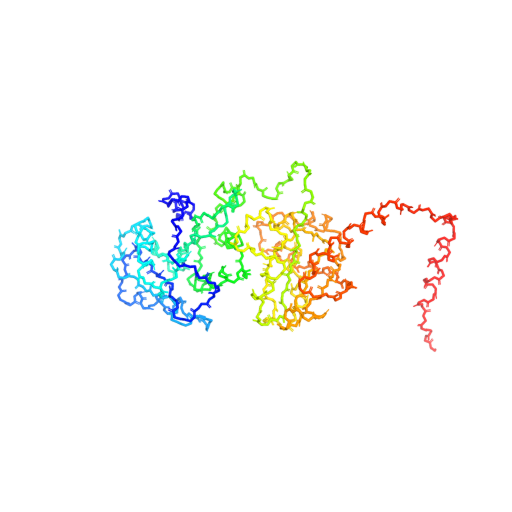349 ? 22.864 23.306 -37.782 1.00 43.62 349 ARG A CA 1
ATOM 2822 C C . ARG A 1 349 ? 22.331 24.744 -37.861 1.00 43.62 349 ARG A C 1
ATOM 2824 O O . ARG A 1 349 ? 21.225 24.990 -37.393 1.00 43.62 349 ARG A O 1
ATOM 2831 N N . GLY A 1 350 ? 23.066 25.672 -38.476 1.00 41.16 350 GLY A N 1
ATOM 2832 C CA . GLY A 1 350 ? 22.615 27.049 -38.698 1.00 41.16 350 GLY A CA 1
ATOM 2833 C C . GLY A 1 350 ? 22.373 27.363 -40.175 1.00 41.16 350 GLY A C 1
ATOM 2834 O O . GLY A 1 350 ? 23.317 27.624 -40.909 1.00 41.16 350 GLY A O 1
ATOM 2835 N N . GLY A 1 351 ? 21.110 27.384 -40.596 1.00 36.28 351 GLY A N 1
ATOM 2836 C CA . GLY A 1 351 ? 20.640 28.017 -41.834 1.00 36.28 351 GLY A CA 1
ATOM 2837 C C . GLY A 1 351 ? 19.105 28.065 -41.831 1.00 36.28 351 GLY A C 1
ATOM 2838 O O . GLY A 1 351 ? 18.513 27.126 -41.293 1.00 36.28 351 GLY A O 1
ATOM 2839 N N . PRO A 1 352 ? 18.441 29.109 -42.373 1.00 39.94 352 PRO A N 1
ATOM 2840 C CA . PRO A 1 352 ? 18.885 29.939 -43.499 1.00 39.94 352 PRO A CA 1
ATOM 2841 C C . PRO A 1 352 ? 18.917 31.464 -43.238 1.00 39.94 352 PRO A C 1
ATOM 2843 O O . PRO A 1 352 ? 18.337 31.971 -42.280 1.00 39.94 352 PRO A O 1
ATOM 2846 N N . GLU A 1 353 ? 19.592 32.183 -44.141 1.00 41.12 353 GLU A N 1
ATOM 2847 C CA . GLU A 1 353 ? 19.517 33.643 -44.307 1.00 41.12 353 GLU A CA 1
ATOM 2848 C C . GLU A 1 353 ? 18.084 34.104 -44.641 1.00 41.12 353 GLU A C 1
ATOM 2850 O O . GLU A 1 353 ? 17.398 33.439 -45.425 1.00 41.12 353 GLU A O 1
ATOM 2855 N N . PRO A 1 354 ? 17.626 35.257 -44.120 1.00 39.50 354 PRO A N 1
ATOM 2856 C CA . PRO A 1 354 ? 16.520 35.989 -44.713 1.00 39.50 354 PRO A CA 1
ATOM 2857 C C . PRO A 1 354 ? 17.019 36.844 -45.892 1.00 39.50 354 PRO A C 1
ATOM 2859 O O . PRO A 1 354 ? 18.061 37.491 -45.803 1.00 39.50 354 PRO A O 1
ATOM 2862 N N . THR A 1 355 ? 16.238 36.803 -46.973 1.00 49.97 355 THR A N 1
ATOM 2863 C CA . THR A 1 355 ? 16.327 37.592 -48.221 1.00 49.97 355 THR A CA 1
ATOM 2864 C C . THR A 1 355 ? 16.579 39.078 -48.044 1.00 49.97 355 THR A C 1
ATOM 2866 O O . THR A 1 355 ? 15.943 39.659 -47.132 1.00 49.97 355 THR A O 1
#

Organism: Aureobasidium melanogenum (strain CBS 110374) (NCBI:txid1043003)

Foldseek 3Di:
DDFQVVLQVLADFAADDAPDDDQADDPLAAAEEAEQADDDPVRVVVLLCLLQVDPPQHRRYDYDPPNHVHGPHVVRVVLCVVCNVDVSYDNFKHWYANDPPPFKIKIWGNQAQFAQLGGTIGIAIDTSNCRNVVSNCPSNVAAHPQNRNLVRCQPPVHDRLQVPNSRHVHRLLDDDDDDDQLAAAEEEELDPDCSVLLCLLDPCQVPDRPVPHNYDHHHHQNPDPDSLLVCQLVLLVCCNRHVSHDNFKHKYQDDPPQFPQQRMWIKTWADPSVVQSVVQPPSNDPVSSVSSSVRRTDIHTDDGGHSNCVVVVVVVVVVVVVVVVPDDDPPVDPPVVVVVVVVVVVVVPDDDDDD

Radius of gyration: 24.39 Å; chains: 1; bounding box: 72×57×73 Å

pLDDT: mean 75.72, std 17.48, range [30.62, 97.0]